Protein AF-A0AB40DCB4-F1 (afdb_monomer)

Secondary structure (DSSP, 8-state):
-HHHHHHHHHHHHHHHHHHHHHHHHHHHHHHTHHHHHHHHHHHHHHHHHHHHHHHSSPPPPP-GGG-TTHHHHTT-SPPHHHHHHHHT-----HHHHHHHHHHHHHHHHHHHHHHHHHHHHHHHHHHHHHHTT----S------HHHHHHHHHHHHHHHHHTT--GGG-TT----HHHHHHHHHHHHHHHHHHHHHHHT--

Solvent-accessible surface area (backbone atoms only — not comparable to full-atom values): 11756 Å² total; per-residue (Å²): 114,68,68,59,52,52,53,53,49,49,53,48,52,55,50,54,47,53,50,51,49,53,52,47,43,53,52,42,55,70,69,45,42,64,57,52,46,50,55,54,49,49,55,52,51,52,49,52,50,56,37,29,75,74,58,77,46,78,80,81,82,51,59,78,94,68,48,39,68,49,31,61,77,68,69,69,50,77,50,61,69,56,47,52,56,54,75,70,48,67,81,70,50,76,67,56,55,49,53,53,54,52,50,50,53,52,50,54,50,52,52,52,54,52,52,51,51,51,53,50,52,50,51,52,49,54,48,54,38,44,77,70,68,48,84,66,95,66,75,84,78,70,88,42,73,65,56,55,51,49,54,52,50,51,56,46,49,54,59,61,52,72,75,56,60,68,86,73,43,90,78,68,66,77,63,61,67,60,52,48,53,53,44,49,54,51,49,52,57,51,47,57,60,46,62,55,58,70,78,74,115

Sequence (201 aa):
MEMYKNEMLKRKLDEDFINLINDERTRLLQVRSPWMMEDISDHIRDWFKEFYEKTGNFHPYPDPVKKGTVLVVIDETMTPMEFQQSLGKKPLTKAEKKKIRDKEKKDKRRKREKEKLIKMKEAKRRKKLRDAGIIDVGYELTASKAIENIEETMKKYAKDWRNVDEYLNKNHDPIKDWVTEEELAKIHQEVRGLVIFQKLL

pLDDT: mean 73.74, std 13.67, range [33.88, 93.94]

Structure (mmCIF, N/CA/C/O backbone):
data_AF-A0AB40DCB4-F1
#
_entry.id   AF-A0AB40DCB4-F1
#
loop_
_atom_site.group_PDB
_atom_site.id
_atom_site.type_symbol
_atom_site.label_atom_id
_atom_site.label_alt_id
_atom_site.label_comp_id
_atom_site.label_asym_id
_atom_site.label_entity_id
_atom_site.label_seq_id
_atom_site.pdbx_PDB_ins_code
_atom_site.Cartn_x
_atom_site.Cartn_y
_atom_site.Cartn_z
_atom_site.occupancy
_atom_site.B_iso_or_equiv
_atom_site.auth_seq_id
_atom_site.auth_comp_id
_atom_site.auth_asym_id
_atom_site.auth_atom_id
_atom_site.pdbx_PDB_model_num
ATOM 1 N N . MET A 1 1 ? 31.924 7.304 -26.614 1.00 61.53 1 MET A N 1
ATOM 2 C CA . MET A 1 1 ? 30.788 7.345 -27.565 1.00 61.53 1 MET A CA 1
ATOM 3 C C . MET A 1 1 ? 29.642 6.454 -27.100 1.00 61.53 1 MET A C 1
ATOM 5 O O . MET A 1 1 ? 28.541 6.960 -26.964 1.00 61.53 1 MET A O 1
ATOM 9 N N . GLU A 1 2 ? 29.879 5.175 -26.802 1.00 73.31 2 GLU A N 1
ATOM 10 C CA . GLU A 1 2 ? 28.825 4.227 -26.389 1.00 73.31 2 GLU A CA 1
ATOM 11 C C . GLU A 1 2 ? 28.274 4.490 -24.978 1.00 73.31 2 GLU A C 1
ATOM 13 O O . GLU A 1 2 ? 27.066 4.591 -24.807 1.00 73.31 2 GLU A O 1
ATOM 18 N N .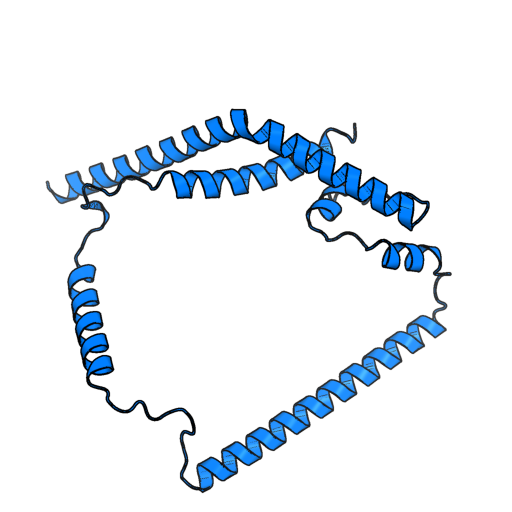 MET A 1 3 ? 29.143 4.784 -24.002 1.00 73.44 3 MET A N 1
ATOM 19 C CA . MET A 1 3 ? 28.714 5.187 -22.650 1.00 73.44 3 MET A CA 1
ATOM 20 C C . MET A 1 3 ? 27.781 6.408 -22.644 1.00 73.44 3 MET A C 1
ATOM 22 O O . MET A 1 3 ? 26.795 6.428 -21.919 1.00 73.44 3 MET A O 1
ATOM 26 N N . TYR A 1 4 ? 28.060 7.405 -23.488 1.00 77.94 4 TYR A N 1
ATOM 27 C CA . TYR A 1 4 ? 27.228 8.607 -23.607 1.00 77.94 4 TYR A CA 1
ATOM 28 C C . TYR A 1 4 ? 25.846 8.294 -24.201 1.00 77.94 4 TYR A C 1
ATOM 30 O O . TYR A 1 4 ? 24.841 8.834 -23.753 1.00 77.94 4 TYR A O 1
ATOM 38 N N . LYS A 1 5 ? 25.775 7.378 -25.178 1.00 77.88 5 LYS A N 1
ATOM 39 C CA . LYS A 1 5 ? 24.497 6.907 -25.731 1.00 77.88 5 LYS A CA 1
ATOM 40 C C . LYS A 1 5 ? 23.667 6.175 -24.675 1.00 77.88 5 LYS A C 1
ATOM 42 O O . LYS A 1 5 ? 22.468 6.414 -24.602 1.00 77.88 5 LYS A O 1
ATOM 47 N N . ASN A 1 6 ? 24.304 5.347 -23.846 1.00 79.94 6 ASN A N 1
ATOM 48 C CA . ASN A 1 6 ? 23.627 4.627 -22.765 1.00 79.94 6 ASN A CA 1
ATOM 49 C C . ASN A 1 6 ? 23.112 5.588 -21.686 1.00 79.94 6 ASN A C 1
ATOM 51 O O . ASN A 1 6 ? 21.988 5.438 -21.220 1.00 79.94 6 ASN A O 1
ATOM 55 N N . GLU A 1 7 ? 23.889 6.615 -21.331 1.00 81.00 7 GLU A N 1
ATOM 56 C CA . GLU A 1 7 ? 23.450 7.638 -20.376 1.00 81.00 7 GLU A CA 1
ATOM 57 C C . GLU A 1 7 ? 22.251 8.440 -20.908 1.00 81.00 7 GLU A C 1
ATOM 59 O O . GLU A 1 7 ? 21.286 8.669 -20.182 1.00 81.00 7 GLU A O 1
ATOM 64 N N . MET A 1 8 ? 22.273 8.822 -22.188 1.00 82.75 8 MET A N 1
ATOM 65 C CA . MET A 1 8 ? 21.148 9.508 -22.832 1.00 82.75 8 MET A CA 1
ATOM 66 C C . MET A 1 8 ? 19.902 8.618 -22.927 1.00 82.75 8 MET A C 1
ATOM 68 O O . MET A 1 8 ? 18.795 9.100 -22.703 1.00 82.75 8 MET A O 1
ATOM 72 N N . LEU A 1 9 ? 20.073 7.326 -23.225 1.00 81.19 9 LEU A N 1
ATOM 73 C CA . LEU A 1 9 ? 18.975 6.358 -23.244 1.00 81.19 9 LEU A CA 1
ATOM 74 C C . LEU A 1 9 ? 18.348 6.208 -21.857 1.00 81.19 9 LEU A C 1
ATOM 76 O O . LEU A 1 9 ? 17.129 6.249 -21.738 1.00 81.19 9 LEU A O 1
ATOM 80 N N . LYS A 1 10 ? 19.178 6.102 -20.815 1.00 80.19 10 LYS A N 1
ATOM 81 C CA . LYS A 1 10 ? 18.714 6.037 -19.430 1.00 80.19 10 LYS A CA 1
ATOM 82 C C . LYS A 1 10 ? 17.881 7.261 -19.054 1.00 80.19 10 LYS A C 1
ATOM 84 O O . LYS A 1 10 ? 16.771 7.104 -18.568 1.00 80.19 10 LYS A O 1
ATOM 89 N N . ARG A 1 11 ? 18.383 8.467 -19.338 1.00 84.31 11 ARG A N 1
ATOM 90 C CA . ARG A 1 11 ? 17.643 9.712 -19.070 1.00 84.31 11 ARG A CA 1
ATOM 91 C C . ARG A 1 11 ? 16.295 9.736 -19.779 1.00 84.31 11 ARG A C 1
ATOM 93 O O . ARG A 1 11 ? 15.303 10.109 -19.172 1.00 84.31 11 ARG A O 1
ATOM 100 N N . LYS A 1 12 ? 16.260 9.299 -21.039 1.00 84.75 12 LYS A N 1
ATOM 101 C CA . LYS A 1 12 ? 15.016 9.225 -21.802 1.00 84.75 12 LYS A CA 1
ATOM 102 C C . LYS A 1 12 ? 14.023 8.232 -21.186 1.00 84.75 12 LYS A C 1
ATOM 104 O O . LYS A 1 12 ? 12.854 8.561 -21.066 1.00 84.75 12 LYS A O 1
ATOM 109 N N . LEU A 1 13 ? 14.482 7.051 -20.768 1.00 84.00 13 LEU A N 1
ATOM 110 C CA . LEU A 1 13 ? 13.631 6.061 -20.096 1.00 84.00 13 LEU A CA 1
ATOM 111 C C . LEU A 1 13 ? 13.077 6.599 -18.769 1.00 84.00 13 LEU A C 1
ATOM 113 O O . LEU A 1 13 ? 11.897 6.409 -18.484 1.00 84.00 13 LEU A O 1
ATOM 117 N N . ASP A 1 14 ? 13.902 7.302 -17.990 1.00 83.38 14 ASP A N 1
ATOM 118 C CA . ASP A 1 14 ? 13.475 7.945 -16.743 1.00 83.38 14 ASP A CA 1
ATOM 119 C C . ASP A 1 14 ? 12.416 9.037 -17.014 1.00 83.38 14 ASP A C 1
ATOM 121 O O . ASP A 1 14 ? 11.403 9.110 -16.318 1.00 83.38 14 ASP A O 1
ATOM 125 N N . GLU A 1 15 ? 12.610 9.860 -18.051 1.00 87.81 15 GLU A N 1
ATOM 126 C CA . GLU A 1 15 ? 11.641 10.877 -18.490 1.00 87.81 15 GLU A CA 1
ATOM 127 C C . GLU A 1 15 ? 10.320 10.248 -18.962 1.00 87.81 15 GLU A C 1
ATOM 129 O O . GLU A 1 15 ? 9.247 10.666 -18.522 1.00 87.81 15 GLU A O 1
ATOM 134 N N . ASP A 1 16 ? 10.385 9.218 -19.808 1.00 87.06 16 ASP A N 1
ATOM 135 C CA . ASP A 1 16 ? 9.217 8.489 -20.313 1.00 87.06 16 ASP A CA 1
ATOM 136 C C . ASP A 1 16 ? 8.436 7.830 -19.158 1.00 87.06 16 ASP A C 1
ATOM 138 O O . ASP A 1 16 ? 7.203 7.855 -19.141 1.00 87.06 16 ASP A O 1
ATOM 142 N N . PHE A 1 17 ? 9.136 7.313 -18.142 1.00 86.31 17 PHE A N 1
ATOM 143 C CA . PHE A 1 17 ? 8.515 6.749 -16.943 1.00 86.31 17 PHE A CA 1
ATOM 144 C C . PHE A 1 17 ? 7.797 7.803 -16.091 1.00 86.31 17 PHE A C 1
ATOM 146 O O . PHE A 1 17 ? 6.662 7.583 -15.664 1.00 86.31 17 PHE A O 1
ATOM 153 N N . ILE A 1 18 ? 8.415 8.968 -15.874 1.00 89.00 18 ILE A N 1
ATOM 154 C CA . ILE A 1 18 ? 7.787 10.084 -15.148 1.00 89.00 18 ILE A CA 1
ATOM 155 C C . ILE A 1 18 ? 6.535 10.571 -15.886 1.00 89.00 18 ILE A C 1
ATOM 157 O O . ILE A 1 18 ? 5.502 10.818 -15.258 1.00 89.00 18 ILE A O 1
ATOM 161 N N . ASN A 1 19 ? 6.603 10.681 -17.213 1.00 91.19 19 ASN A N 1
ATOM 162 C CA . ASN A 1 19 ? 5.458 11.071 -18.032 1.00 91.19 19 ASN A CA 1
ATOM 163 C C . ASN A 1 19 ? 4.318 10.054 -17.916 1.00 91.19 19 ASN A C 1
ATOM 165 O O . ASN A 1 19 ? 3.183 10.450 -17.662 1.00 91.19 19 ASN A O 1
ATOM 169 N N . LEU A 1 20 ? 4.623 8.753 -17.980 1.00 90.94 20 LEU A N 1
ATOM 170 C CA . LEU A 1 20 ? 3.627 7.698 -17.785 1.00 90.94 20 LEU A CA 1
ATOM 171 C C . LEU A 1 20 ? 2.927 7.800 -16.422 1.00 90.94 20 LEU A C 1
ATOM 173 O O . LEU A 1 20 ? 1.705 7.663 -16.359 1.00 90.94 20 LEU A O 1
ATOM 177 N N . ILE A 1 21 ? 3.677 8.048 -15.342 1.00 91.00 21 ILE A N 1
ATOM 178 C CA . ILE A 1 21 ? 3.109 8.239 -13.998 1.00 91.00 21 ILE A CA 1
ATOM 179 C C . ILE A 1 21 ? 2.147 9.430 -13.990 1.00 91.00 21 ILE A C 1
ATOM 181 O O . ILE A 1 21 ? 1.027 9.315 -13.491 1.00 91.00 21 ILE A O 1
ATOM 185 N N . ASN A 1 22 ? 2.556 10.567 -14.555 1.00 92.19 22 ASN A N 1
ATOM 186 C CA . ASN A 1 22 ? 1.738 11.779 -14.579 1.00 92.19 22 ASN A CA 1
ATOM 187 C C . ASN A 1 22 ? 0.460 11.602 -15.414 1.00 92.19 22 ASN A C 1
ATOM 189 O O . ASN A 1 22 ? -0.621 12.033 -14.993 1.00 92.19 22 ASN A O 1
ATOM 193 N N . ASP A 1 23 ? 0.569 10.941 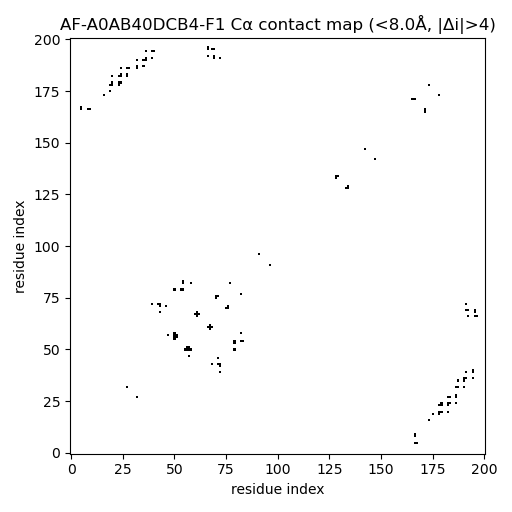-16.565 1.00 92.75 23 ASP A N 1
ATOM 194 C CA . ASP A 1 23 ? -0.555 10.659 -17.457 1.00 92.75 23 ASP A CA 1
ATOM 195 C C . ASP A 1 23 ? -1.559 9.711 -16.793 1.00 92.75 23 ASP A C 1
ATOM 197 O O . ASP A 1 23 ? -2.762 9.996 -16.757 1.00 92.75 23 ASP A O 1
ATOM 201 N N . GLU A 1 24 ? -1.081 8.611 -16.200 1.00 92.69 24 GLU A N 1
ATOM 202 C CA . GLU A 1 24 ? -1.944 7.673 -15.479 1.00 92.69 24 GLU A CA 1
ATOM 203 C C . GLU A 1 24 ? -2.578 8.308 -14.246 1.00 92.69 24 GLU A C 1
ATOM 205 O O . GLU A 1 24 ? -3.785 8.170 -14.042 1.00 92.69 24 GLU A O 1
ATOM 210 N N . ARG A 1 25 ? -1.821 9.081 -13.465 1.00 92.69 25 ARG A N 1
ATOM 211 C CA . ARG A 1 25 ? -2.364 9.810 -12.317 1.00 92.69 25 ARG A CA 1
ATOM 212 C C . ARG A 1 25 ? -3.483 10.762 -12.740 1.00 92.69 25 ARG A C 1
ATOM 214 O O . ARG A 1 25 ? -4.547 10.770 -12.120 1.00 92.69 25 ARG A O 1
ATOM 221 N N . THR A 1 26 ? -3.281 11.527 -13.812 1.00 93.31 26 THR A N 1
ATOM 222 C CA . THR A 1 26 ? -4.290 12.457 -14.350 1.00 93.31 26 THR A CA 1
ATOM 223 C C . THR A 1 26 ? -5.545 11.710 -14.791 1.00 93.31 26 THR A C 1
ATOM 225 O O . THR A 1 26 ? -6.662 12.085 -14.422 1.00 93.31 26 THR A O 1
ATOM 228 N N . ARG A 1 27 ? -5.371 10.604 -15.521 1.00 93.94 27 ARG A N 1
ATOM 229 C CA . ARG A 1 27 ? -6.469 9.745 -15.974 1.00 93.94 27 ARG A CA 1
ATOM 230 C C . ARG A 1 27 ? -7.255 9.155 -14.801 1.00 93.94 27 ARG A C 1
ATOM 232 O O . ARG A 1 27 ? -8.486 9.180 -14.808 1.00 93.94 27 ARG A O 1
ATOM 239 N N . LEU A 1 28 ? -6.567 8.631 -13.787 1.00 92.19 28 LEU A N 1
ATOM 240 C CA . LEU A 1 28 ? -7.184 8.037 -12.600 1.00 92.19 28 LEU A CA 1
ATOM 241 C C . LEU A 1 28 ? -7.931 9.078 -11.760 1.00 92.19 28 LEU A C 1
ATOM 243 O O . LEU A 1 28 ? -9.048 8.806 -11.316 1.00 92.19 28 LEU A O 1
ATOM 247 N N . LEU A 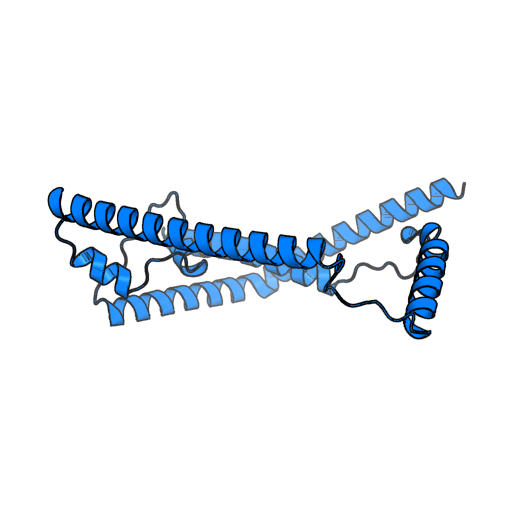1 29 ? -7.380 10.283 -11.597 1.00 89.94 29 LEU A N 1
ATOM 248 C CA . LEU A 1 29 ? -8.060 11.376 -10.897 1.00 89.94 29 LEU A CA 1
ATOM 249 C C . LEU A 1 29 ? -9.370 11.782 -11.583 1.00 89.94 29 LEU A C 1
ATOM 251 O O . LEU A 1 29 ? -10.343 12.079 -10.897 1.00 89.94 29 LEU A O 1
ATOM 255 N N . GLN A 1 30 ? -9.429 11.760 -12.915 1.00 88.81 30 GLN A N 1
ATOM 256 C CA . GLN A 1 30 ? -10.647 12.107 -13.654 1.00 88.81 30 GLN A CA 1
ATOM 257 C C . GLN A 1 30 ? -11.685 10.980 -13.648 1.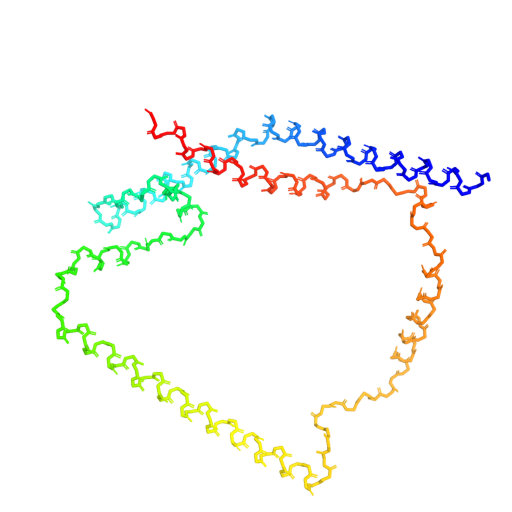00 88.81 30 GLN A C 1
ATOM 259 O O . GLN A 1 30 ? -12.873 11.234 -13.467 1.00 88.81 30 GLN A O 1
ATOM 264 N N . VAL A 1 31 ? -11.250 9.733 -13.854 1.00 90.00 31 VAL A N 1
ATOM 265 C CA . VAL A 1 31 ? -12.167 8.605 -14.083 1.00 90.00 31 VAL A CA 1
ATOM 266 C C . VAL A 1 31 ? -12.534 7.875 -12.794 1.00 90.00 31 VAL A C 1
ATOM 268 O O . VAL A 1 31 ? -13.677 7.459 -12.639 1.00 90.00 31 VAL A O 1
ATOM 271 N N . ARG A 1 32 ? -11.578 7.666 -11.880 1.00 87.50 32 ARG A N 1
ATOM 272 C CA . ARG A 1 32 ? -11.764 6.821 -10.687 1.00 87.50 32 ARG A CA 1
ATOM 273 C C . ARG A 1 32 ? -12.098 7.615 -9.432 1.00 87.50 32 ARG A C 1
ATOM 275 O O . ARG A 1 32 ? -12.904 7.137 -8.643 1.00 87.50 32 ARG A O 1
ATOM 282 N N . SER A 1 33 ? -11.539 8.814 -9.269 1.00 84.75 33 SER A N 1
ATOM 283 C CA . SER A 1 33 ? -11.755 9.632 -8.065 1.00 84.75 33 SER A CA 1
ATOM 284 C C . SER A 1 33 ? -13.237 9.839 -7.702 1.00 84.75 33 SER A C 1
ATOM 286 O O . SER A 1 33 ? -13.566 9.630 -6.536 1.00 84.75 33 SER A O 1
ATOM 288 N N . PRO A 1 34 ? -14.161 10.148 -8.644 1.00 87.38 34 PRO A N 1
ATOM 289 C CA . PRO A 1 34 ? -15.578 10.332 -8.305 1.00 87.38 34 PRO A CA 1
ATOM 290 C C . PRO A 1 34 ? -16.216 9.082 -7.684 1.00 87.38 34 PRO A C 1
ATOM 292 O O . PRO A 1 34 ? -16.826 9.167 -6.623 1.00 87.38 34 PRO A O 1
ATOM 295 N N . TRP A 1 35 ? -15.988 7.914 -8.288 1.00 86.94 35 TRP A N 1
ATOM 296 C CA . TRP A 1 35 ? -16.480 6.632 -7.775 1.00 86.94 35 TRP A CA 1
ATOM 297 C C . TRP A 1 35 ? -15.885 6.305 -6.407 1.00 86.94 35 TRP A C 1
ATOM 299 O O . TRP A 1 35 ? -16.594 5.902 -5.496 1.00 86.94 35 TRP A O 1
ATOM 309 N N . MET A 1 36 ? -14.587 6.559 -6.226 1.00 86.25 36 MET A N 1
ATOM 310 C CA . MET A 1 36 ? -13.924 6.348 -4.938 1.00 86.25 36 MET A CA 1
ATOM 311 C C . MET A 1 36 ? -14.515 7.252 -3.849 1.00 86.25 36 MET A C 1
ATOM 313 O O . MET A 1 36 ? -14.667 6.819 -2.710 1.00 86.25 36 MET A O 1
ATOM 317 N N . MET A 1 37 ? -14.873 8.499 -4.178 1.00 84.81 37 MET A N 1
ATOM 318 C CA . MET A 1 37 ? -15.542 9.404 -3.239 1.00 84.81 37 MET A CA 1
ATOM 319 C C . MET A 1 37 ? -16.931 8.910 -2.827 1.00 84.81 37 MET A C 1
ATOM 321 O O . MET A 1 37 ? -17.313 9.070 -1.661 1.00 84.81 37 MET A O 1
ATOM 325 N N . GLU A 1 38 ? -17.681 8.339 -3.770 1.00 85.88 38 GLU A N 1
ATOM 326 C CA . GLU A 1 38 ? -18.994 7.740 -3.526 1.00 85.88 38 GLU A CA 1
ATOM 327 C C . GLU A 1 38 ? -18.874 6.491 -2.653 1.00 85.88 38 GLU A C 1
ATOM 329 O O . GLU A 1 38 ? -19.470 6.472 -1.579 1.00 85.88 38 GLU A O 1
ATOM 334 N N . ASP A 1 39 ? -18.003 5.543 -3.011 1.00 86.69 39 ASP A N 1
ATOM 335 C CA . ASP A 1 39 ? -17.750 4.318 -2.240 1.00 86.69 39 ASP A CA 1
ATOM 336 C C . ASP A 1 39 ? -17.332 4.631 -0.793 1.00 86.69 39 ASP A C 1
ATOM 338 O O . ASP A 1 39 ? -17.845 4.053 0.167 1.00 86.69 39 ASP A O 1
ATOM 342 N N . ILE A 1 40 ? -16.419 5.594 -0.609 1.00 81.19 40 ILE A N 1
ATOM 343 C CA . ILE A 1 40 ? -15.991 6.040 0.725 1.00 81.19 40 ILE A CA 1
ATOM 344 C C . ILE A 1 40 ? -17.158 6.690 1.476 1.00 81.19 40 ILE A C 1
ATOM 346 O O . ILE A 1 40 ? -17.323 6.467 2.676 1.00 81.19 40 ILE A O 1
ATOM 350 N N . SER A 1 41 ? -17.972 7.499 0.795 1.00 80.75 41 SER A N 1
ATOM 351 C CA . SER A 1 41 ? -19.146 8.125 1.406 1.00 80.75 41 SER A CA 1
ATOM 352 C C . SER A 1 41 ? -20.186 7.094 1.839 1.00 80.75 41 SER A C 1
ATOM 354 O O . SER A 1 41 ? -20.757 7.247 2.918 1.00 80.75 41 SER A O 1
ATOM 356 N N . ASP A 1 42 ? -20.439 6.074 1.022 1.00 84.81 42 ASP A N 1
ATOM 357 C CA . ASP A 1 42 ? -21.398 5.009 1.309 1.00 84.81 42 ASP A CA 1
ATOM 358 C C . ASP A 1 42 ? -20.926 4.144 2.466 1.00 84.81 42 ASP A C 1
ATOM 360 O O . ASP A 1 42 ? -21.673 3.953 3.423 1.00 84.81 42 ASP A O 1
ATOM 364 N N . HIS A 1 43 ? -19.647 3.770 2.478 1.00 81.81 43 HIS A N 1
ATOM 365 C CA . HIS A 1 43 ? -19.054 3.062 3.605 1.00 81.81 43 HIS A CA 1
ATOM 366 C C . HIS A 1 43 ? -19.209 3.831 4.930 1.00 81.81 43 HIS A C 1
ATOM 368 O O . HIS A 1 43 ? -19.598 3.259 5.949 1.00 81.81 43 HIS A O 1
ATOM 374 N N . ILE A 1 44 ? -18.971 5.149 4.923 1.00 77.06 44 ILE A N 1
ATOM 375 C CA . ILE A 1 44 ? -19.170 5.995 6.109 1.00 77.06 44 ILE A CA 1
ATOM 376 C C . ILE A 1 44 ? -20.652 6.025 6.525 1.00 77.06 44 ILE A C 1
ATOM 378 O O . ILE A 1 44 ? -20.953 5.936 7.717 1.00 77.06 44 ILE A O 1
ATOM 382 N N . ARG A 1 45 ? -21.588 6.154 5.573 1.00 79.88 45 ARG A N 1
ATOM 383 C CA . ARG A 1 45 ? -23.038 6.165 5.853 1.00 79.88 45 ARG A CA 1
ATOM 384 C C . ARG A 1 45 ? -23.500 4.849 6.470 1.00 79.88 45 ARG A C 1
ATOM 386 O O . ARG A 1 45 ? -24.213 4.880 7.474 1.00 79.88 45 ARG A O 1
ATOM 393 N N . ASP A 1 46 ? -23.074 3.728 5.902 1.00 82.50 46 ASP A N 1
ATOM 394 C CA . ASP A 1 46 ? -23.416 2.392 6.385 1.00 82.50 46 ASP A CA 1
ATOM 395 C C . ASP A 1 46 ? -22.874 2.162 7.791 1.00 82.50 46 ASP A C 1
ATOM 397 O O . ASP A 1 46 ? -23.610 1.712 8.672 1.00 82.50 46 ASP A O 1
ATOM 401 N N . TRP A 1 47 ? -21.631 2.580 8.045 1.00 79.69 47 TRP A N 1
ATOM 402 C CA . TRP A 1 47 ? -21.053 2.530 9.382 1.00 79.69 47 TRP A CA 1
ATOM 403 C C . TRP A 1 47 ? -21.869 3.349 10.392 1.00 79.69 47 TRP A C 1
ATOM 405 O O . TRP A 1 47 ? -22.194 2.854 11.472 1.00 79.69 47 TRP A O 1
ATOM 415 N N . PHE A 1 48 ? -22.260 4.584 10.048 1.00 74.81 48 PHE A N 1
ATOM 416 C CA . PHE A 1 48 ? -23.092 5.413 10.930 1.00 74.81 48 PHE A CA 1
ATOM 417 C C . PHE A 1 48 ? -24.456 4.779 11.203 1.00 74.81 48 PHE A C 1
ATOM 419 O O . PHE A 1 48 ? -24.938 4.835 12.337 1.00 74.81 48 PHE A O 1
ATOM 426 N N . LYS A 1 49 ? -25.074 4.173 10.185 1.00 80.56 49 LYS A N 1
ATOM 427 C CA . LYS A 1 49 ? -26.355 3.478 10.315 1.00 80.56 49 LYS A CA 1
ATOM 428 C C . LYS A 1 49 ? -26.237 2.287 11.262 1.00 80.56 49 LYS A C 1
ATOM 430 O O . LYS A 1 49 ? -26.995 2.207 12.224 1.00 80.56 49 LYS A O 1
ATOM 435 N N . GLU A 1 50 ? -25.254 1.417 11.046 1.00 80.81 50 GLU A N 1
ATOM 436 C CA . GLU A 1 50 ? -25.002 0.256 11.903 1.00 80.81 50 GLU A CA 1
ATOM 437 C C . GLU A 1 50 ? -24.695 0.679 13.347 1.00 80.81 50 GLU A C 1
ATOM 439 O O . GLU A 1 50 ? -25.193 0.089 14.312 1.00 80.81 50 GLU A O 1
ATOM 444 N N . PHE A 1 51 ? -23.897 1.735 13.510 1.00 74.88 51 PHE A N 1
ATOM 445 C CA . PHE A 1 51 ? -23.564 2.280 14.818 1.00 74.88 51 PHE A CA 1
ATOM 446 C C . PHE A 1 51 ? -24.807 2.799 15.548 1.00 74.88 51 PHE A C 1
ATOM 448 O O . PHE A 1 51 ? -25.001 2.499 16.732 1.00 74.88 51 PHE A O 1
ATOM 455 N N . TYR A 1 52 ? -25.666 3.546 14.853 1.00 75.75 52 TYR A N 1
ATOM 456 C CA . TYR A 1 52 ? -26.901 4.081 15.416 1.00 75.75 52 TYR A CA 1
ATOM 457 C C . TYR A 1 52 ? -27.897 2.969 15.764 1.00 75.75 52 TYR A C 1
ATOM 459 O O . TYR A 1 52 ? -28.422 2.958 16.874 1.00 75.75 52 TYR A O 1
ATOM 467 N N . GLU A 1 53 ? -28.105 1.993 14.876 1.00 80.06 53 GLU A N 1
ATOM 468 C CA . GLU A 1 53 ? -28.986 0.843 15.126 1.00 80.06 53 GLU A CA 1
ATOM 469 C C . GLU A 1 53 ? -28.561 0.055 16.373 1.00 80.06 53 GLU A C 1
ATOM 471 O O . GLU A 1 53 ? -29.403 -0.373 17.163 1.00 80.06 53 GLU A O 1
ATOM 476 N N . LYS A 1 54 ? -27.250 -0.108 16.591 1.00 77.75 54 LYS A N 1
ATOM 477 C CA . LYS A 1 54 ? -26.721 -0.871 17.731 1.00 77.75 54 LYS A CA 1
ATOM 478 C C . LYS A 1 54 ? -26.686 -0.086 19.035 1.00 77.75 54 LYS A C 1
ATOM 480 O O . LYS A 1 54 ? -26.877 -0.673 20.099 1.00 77.75 54 LYS A O 1
ATOM 485 N N . THR A 1 55 ? -26.380 1.209 18.990 1.00 70.62 55 THR A N 1
ATOM 486 C CA . THR A 1 55 ? -26.106 2.004 20.200 1.00 70.62 55 THR A CA 1
ATOM 487 C C . THR A 1 55 ? -27.229 2.973 20.567 1.00 70.62 55 THR A C 1
ATOM 489 O O . THR A 1 55 ? -27.254 3.452 21.701 1.00 70.62 55 THR A O 1
ATOM 492 N N . GLY A 1 56 ? -28.154 3.252 19.641 1.00 70.44 56 GLY A N 1
ATOM 493 C CA . GLY A 1 56 ? -29.208 4.260 19.783 1.00 70.44 56 GLY A CA 1
ATOM 494 C C . GLY A 1 56 ? -28.678 5.690 19.915 1.00 70.44 56 GLY A C 1
ATOM 495 O O . GLY A 1 56 ? -29.423 6.586 20.306 1.00 70.44 56 GLY A O 1
ATOM 496 N N . ASN A 1 57 ? -27.386 5.907 19.658 1.00 63.53 57 ASN A N 1
ATOM 497 C CA . ASN A 1 57 ? -26.709 7.178 19.859 1.00 63.53 57 ASN A CA 1
ATOM 498 C C . ASN A 1 57 ? -25.656 7.387 18.764 1.00 63.53 57 ASN A C 1
ATOM 500 O O . ASN A 1 57 ? -25.186 6.435 18.145 1.00 63.53 57 ASN A O 1
ATOM 504 N N . PHE A 1 58 ? -25.269 8.633 18.514 1.00 63.81 58 PHE A N 1
ATOM 505 C CA . PHE A 1 58 ? -24.193 8.920 17.568 1.00 63.81 58 PHE A CA 1
ATOM 506 C C . PHE A 1 58 ? -22.836 8.838 18.272 1.00 63.81 58 PHE A C 1
ATOM 508 O O . PHE A 1 58 ? -22.699 9.245 19.429 1.00 63.81 58 PHE A O 1
ATOM 515 N N . HIS A 1 59 ? -21.821 8.312 17.580 1.00 60.88 59 HIS A N 1
ATOM 516 C CA . HIS A 1 59 ? -20.452 8.356 18.088 1.00 60.88 59 HIS A CA 1
ATOM 517 C C . HIS A 1 59 ? -20.040 9.833 18.251 1.00 60.88 59 HIS A C 1
ATOM 519 O O . HIS A 1 59 ? -20.265 10.621 17.328 1.00 60.88 59 HIS A O 1
ATOM 525 N N . PRO A 1 60 ? -19.439 10.248 19.385 1.00 61.75 60 PRO A N 1
ATOM 526 C CA . PRO A 1 60 ? -18.954 11.608 19.562 1.00 61.75 60 PRO A CA 1
ATOM 527 C C . PRO A 1 60 ? -17.920 11.914 18.482 1.00 61.75 60 PRO A C 1
ATOM 529 O O . PRO A 1 60 ? -16.999 11.128 18.247 1.00 61.75 60 PRO A O 1
ATOM 532 N N . TYR A 1 61 ? -18.109 13.044 17.807 1.00 51.81 61 TYR A N 1
ATOM 533 C CA . TYR A 1 61 ? -17.261 13.446 16.697 1.00 51.81 61 TYR A CA 1
ATOM 534 C C . TYR A 1 61 ? -15.808 13.603 17.182 1.00 51.81 61 TYR A C 1
ATOM 536 O O . TYR A 1 61 ? -15.581 14.345 18.144 1.00 51.81 61 TYR A O 1
ATOM 544 N N . PRO A 1 62 ? -14.819 12.898 16.600 1.00 52.94 62 PRO A N 1
ATOM 545 C CA . PRO A 1 62 ? -13.436 13.045 17.033 1.00 52.94 62 PRO A CA 1
ATOM 546 C C . PRO A 1 62 ? -12.901 14.439 16.694 1.00 52.94 62 PRO A C 1
ATOM 548 O O . PRO A 1 62 ? -13.321 15.057 15.718 1.00 52.94 62 PRO A O 1
ATOM 551 N N . ASP A 1 63 ? -11.947 14.907 17.499 1.00 49.69 63 ASP A N 1
ATOM 552 C CA . ASP A 1 63 ? -11.295 16.216 17.378 1.00 49.69 63 ASP A CA 1
ATOM 553 C C . ASP A 1 63 ? -10.911 16.549 15.912 1.00 49.69 63 ASP A C 1
ATOM 555 O O . ASP A 1 63 ? -10.291 15.703 15.250 1.00 49.69 63 ASP A O 1
ATOM 559 N N . PRO A 1 64 ? -11.246 17.749 15.389 1.00 51.97 64 PRO A N 1
ATOM 560 C CA . PRO A 1 64 ? -10.926 18.167 14.020 1.00 51.97 64 PRO A CA 1
ATOM 561 C C . PRO A 1 64 ? -9.441 18.024 13.650 1.00 51.97 64 PRO A C 1
ATOM 563 O O . PRO A 1 64 ? -9.127 17.784 12.484 1.00 51.97 64 PRO A O 1
ATOM 566 N N . VAL A 1 65 ? -8.523 18.069 14.624 1.00 50.97 65 VAL A N 1
ATOM 567 C CA . VAL A 1 65 ? -7.079 17.862 14.393 1.00 50.97 65 VAL A CA 1
ATOM 568 C C . VAL A 1 65 ? -6.755 16.425 13.949 1.00 50.97 65 VAL A C 1
ATOM 570 O O . VAL A 1 65 ? -5.755 16.192 13.272 1.00 50.97 65 VAL A O 1
ATOM 573 N N . LYS A 1 66 ? -7.607 15.446 14.280 1.00 52.19 66 LYS A N 1
ATOM 574 C CA . LYS A 1 66 ? -7.405 14.020 13.970 1.00 52.19 66 LYS A CA 1
ATOM 575 C C . LYS A 1 66 ? -8.224 13.502 12.786 1.00 52.19 66 LYS A C 1
ATOM 577 O O . LYS A 1 66 ? -8.270 12.292 12.596 1.00 52.19 66 LYS A O 1
ATOM 582 N N . LYS A 1 67 ? -8.840 14.383 11.982 1.00 53.41 67 LYS A N 1
ATOM 583 C CA . LYS A 1 67 ? -9.663 14.006 10.814 1.00 53.41 67 LYS A CA 1
ATOM 584 C C . LYS A 1 67 ? -10.683 12.906 11.171 1.00 53.41 67 LYS A C 1
ATOM 586 O O . LYS A 1 67 ? -10.598 11.800 10.668 1.00 53.41 67 LYS A O 1
ATOM 591 N N . GLY A 1 68 ? -11.616 13.171 12.084 1.00 48.41 68 GLY A N 1
ATOM 592 C CA . GLY A 1 68 ? -12.366 12.135 12.814 1.00 48.41 68 GLY A CA 1
ATOM 593 C C . GLY A 1 68 ? -13.008 10.975 12.029 1.00 48.41 68 GLY A C 1
ATOM 594 O O . GLY A 1 68 ? -12.973 9.845 12.506 1.00 48.41 68 GLY A O 1
ATOM 595 N N . THR A 1 69 ? -13.525 11.183 10.820 1.00 52.19 69 THR A N 1
ATOM 596 C CA . THR A 1 69 ? -14.062 10.101 9.963 1.00 52.19 69 THR A CA 1
ATOM 597 C C . THR A 1 69 ? -12.981 9.223 9.327 1.00 52.19 69 THR A C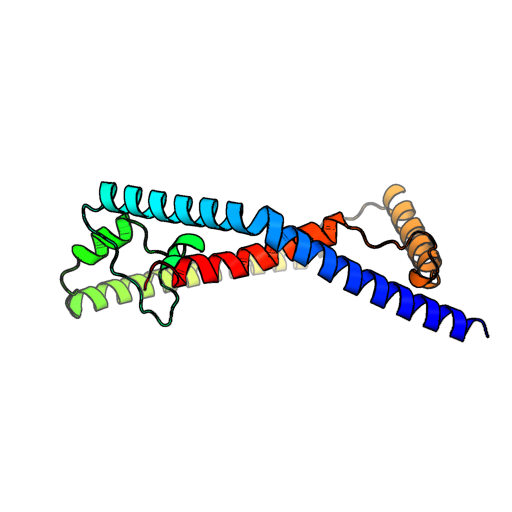 1
ATOM 599 O O . THR A 1 69 ? -13.285 8.149 8.818 1.00 52.19 69 THR A O 1
ATOM 602 N N . VAL A 1 70 ? -11.707 9.620 9.394 1.00 53.31 70 VAL A N 1
ATOM 603 C CA . VAL A 1 70 ? -10.568 8.820 8.925 1.00 53.31 70 VAL A CA 1
ATOM 604 C C . VAL A 1 70 ? -10.427 7.587 9.810 1.00 53.31 70 VAL A C 1
ATOM 606 O O . VAL A 1 70 ? -10.138 6.516 9.303 1.00 53.31 70 VAL A O 1
ATOM 609 N N . LEU A 1 71 ? -10.734 7.692 11.106 1.00 55.47 71 LEU A N 1
ATOM 610 C CA . LEU A 1 71 ? -10.716 6.546 12.018 1.00 55.47 71 LEU A CA 1
ATOM 611 C C . LEU A 1 71 ? -11.776 5.496 11.657 1.00 55.47 71 LEU A C 1
ATOM 613 O O . LEU A 1 71 ? -11.560 4.319 11.917 1.00 55.47 71 LEU A O 1
ATOM 617 N N . VAL A 1 72 ? -12.913 5.901 11.069 1.00 56.69 72 VAL A N 1
ATOM 618 C CA . VAL A 1 72 ? -13.950 4.962 10.597 1.00 56.69 72 VAL A CA 1
ATOM 619 C C . VAL A 1 72 ? -13.408 4.165 9.417 1.00 56.69 72 VAL A C 1
ATOM 621 O O . VAL A 1 72 ? -13.521 2.951 9.386 1.00 56.69 72 VAL A O 1
ATOM 624 N N . VAL A 1 73 ? -12.744 4.855 8.489 1.00 52.97 73 VAL A N 1
ATOM 625 C CA . VAL A 1 73 ? -12.203 4.270 7.257 1.00 52.97 73 VAL A CA 1
ATOM 626 C C . VAL A 1 73 ? -10.892 3.487 7.487 1.00 52.97 73 VAL A C 1
ATOM 628 O O . VAL A 1 73 ? -10.517 2.672 6.650 1.00 52.97 73 VAL A O 1
ATOM 631 N N . ILE A 1 74 ? -10.181 3.728 8.597 1.00 55.00 74 ILE A N 1
ATOM 632 C CA . ILE A 1 74 ? -8.978 2.978 9.025 1.00 55.00 74 ILE A CA 1
ATOM 633 C C . ILE A 1 74 ? -9.350 1.847 10.018 1.00 55.00 74 ILE A C 1
ATOM 635 O O . ILE A 1 74 ? -8.471 1.156 10.515 1.00 55.00 74 ILE A O 1
ATOM 639 N N . ASP A 1 75 ? -10.636 1.625 10.320 1.00 55.06 75 ASP A N 1
ATOM 640 C CA . ASP A 1 75 ? -11.095 0.668 11.348 1.00 55.06 75 ASP A CA 1
ATOM 641 C C . ASP A 1 75 ? -10.516 0.930 12.762 1.00 55.06 75 ASP A C 1
ATOM 643 O O . ASP A 1 75 ? -10.505 0.058 13.630 1.00 55.06 75 ASP A O 1
ATOM 647 N N . GLU A 1 76 ? -10.057 2.154 13.040 1.00 57.66 76 GLU A N 1
ATOM 648 C CA . GLU A 1 76 ? -9.539 2.579 14.352 1.00 57.66 76 GLU A CA 1
ATOM 649 C C . GLU A 1 76 ? -10.627 3.177 15.262 1.00 57.66 76 GLU A C 1
ATOM 651 O O . GLU A 1 76 ? -10.335 3.698 16.345 1.00 57.66 76 GLU A O 1
ATOM 656 N N . THR A 1 77 ? -11.896 3.131 14.848 1.00 56.72 77 THR A N 1
ATOM 657 C CA . THR A 1 77 ? -13.004 3.548 15.718 1.00 56.72 77 THR A CA 1
ATOM 658 C C . THR A 1 77 ? -13.298 2.524 16.803 1.00 56.72 77 THR A C 1
ATOM 660 O O . THR A 1 77 ? -13.157 1.318 16.620 1.00 56.72 77 THR A O 1
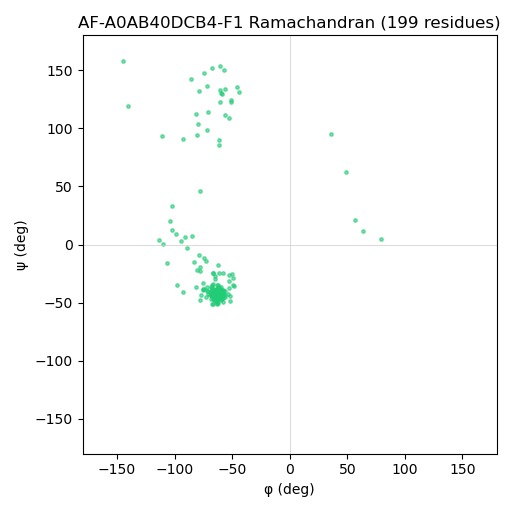ATOM 663 N N . MET A 1 78 ? -13.745 3.020 17.962 1.00 58.16 78 MET A N 1
ATOM 664 C CA . MET A 1 78 ? -14.280 2.151 19.006 1.00 58.16 78 MET A CA 1
ATOM 665 C C . MET A 1 78 ? -15.477 1.386 18.449 1.00 58.16 78 MET A C 1
ATOM 667 O O . MET A 1 78 ? -16.413 1.974 17.903 1.00 58.16 78 MET A O 1
ATOM 671 N N . THR A 1 79 ? -15.471 0.072 18.640 1.00 63.72 79 THR A N 1
ATOM 672 C CA . THR A 1 79 ? -16.597 -0.776 18.245 1.00 63.72 79 THR A CA 1
ATOM 673 C C . THR A 1 79 ? -17.875 -0.354 18.993 1.00 63.72 79 THR A C 1
ATOM 675 O O . THR A 1 79 ? -17.793 0.138 20.126 1.00 63.72 79 THR A O 1
ATOM 678 N N . PRO A 1 80 ? -19.083 -0.588 18.438 1.00 61.97 80 PRO A N 1
ATOM 679 C CA . PRO A 1 80 ? -20.350 -0.266 19.111 1.00 61.97 80 PRO A CA 1
ATOM 680 C C . PRO A 1 80 ? -20.432 -0.793 20.555 1.00 61.97 80 PRO A C 1
ATOM 682 O O . PRO A 1 80 ? -20.956 -0.130 21.453 1.00 61.97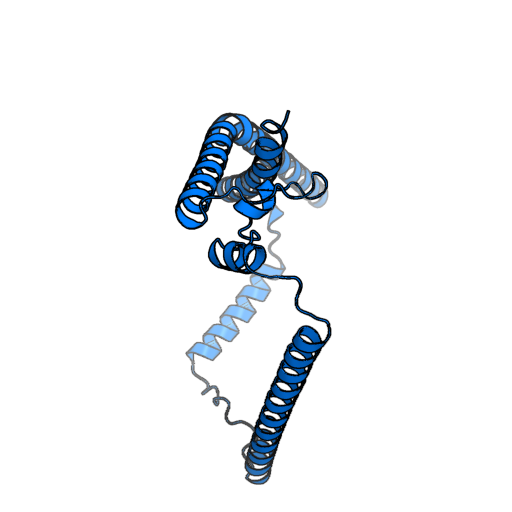 80 PRO A O 1
ATOM 685 N N . MET A 1 81 ? -19.836 -1.963 20.800 1.00 61.38 81 MET A N 1
ATOM 686 C CA . MET A 1 81 ? -19.768 -2.593 22.116 1.00 61.38 81 MET A CA 1
ATOM 687 C C . MET A 1 81 ? -18.827 -1.852 23.082 1.00 61.38 81 MET A C 1
ATOM 689 O O . MET A 1 81 ? -19.154 -1.676 24.256 1.00 61.38 81 MET A O 1
ATOM 693 N N . GLU A 1 82 ? -17.676 -1.371 22.609 1.00 64.69 82 GLU A N 1
ATOM 694 C CA . GLU A 1 82 ? -16.762 -0.535 23.397 1.00 64.69 82 GLU A CA 1
ATOM 695 C C . GLU A 1 82 ? -17.370 0.838 23.705 1.00 64.69 82 GLU A C 1
ATOM 697 O O . GLU A 1 82 ? -17.178 1.364 24.807 1.00 64.69 82 GLU A O 1
ATOM 702 N N . PHE A 1 83 ? -18.149 1.394 22.772 1.00 63.56 83 PHE A N 1
ATOM 703 C CA . PHE A 1 83 ? -18.850 2.658 22.968 1.00 63.56 83 PHE A CA 1
ATOM 704 C C . PHE A 1 83 ? -19.971 2.550 24.008 1.00 63.56 83 PHE A C 1
ATOM 706 O O . PHE A 1 83 ? -20.008 3.350 24.945 1.00 63.56 83 PHE A O 1
ATOM 713 N N . GLN A 1 84 ? -20.820 1.520 23.942 1.00 60.31 84 GLN A N 1
ATOM 714 C CA . GLN A 1 84 ? -21.821 1.250 24.987 1.00 60.31 84 GLN A CA 1
ATOM 715 C C . GLN A 1 84 ? -21.178 1.051 26.366 1.00 60.31 84 GLN A C 1
ATOM 717 O O . GLN A 1 84 ? -21.651 1.591 27.369 1.00 60.31 84 GLN A O 1
ATOM 722 N N . GLN A 1 85 ? -20.044 0.348 26.426 1.00 64.12 85 GLN A N 1
ATOM 723 C CA . GLN A 1 85 ? -19.269 0.224 27.659 1.00 64.12 85 GLN A CA 1
ATOM 724 C C . GLN A 1 85 ? -18.686 1.560 28.136 1.00 64.12 85 GLN A C 1
ATOM 726 O O . GLN A 1 85 ? -18.430 1.705 29.328 1.00 64.12 85 GLN A O 1
ATOM 731 N N . SER A 1 86 ? -18.433 2.524 27.248 1.00 61.28 86 SER A N 1
ATOM 732 C CA . SER A 1 86 ? -17.959 3.866 27.609 1.00 61.28 86 SER A CA 1
ATOM 733 C C . SER A 1 86 ? -19.077 4.740 28.189 1.00 61.28 86 SER A C 1
ATOM 735 O O . SER A 1 86 ? -18.851 5.400 29.202 1.00 61.28 86 SER A O 1
ATOM 737 N N . LEU A 1 87 ? -20.295 4.650 27.639 1.00 56.50 87 LEU A N 1
ATOM 738 C CA . LEU A 1 87 ? -21.485 5.362 28.120 1.00 56.50 87 LEU A CA 1
ATOM 739 C C . LEU A 1 87 ? -21.958 4.844 29.489 1.00 56.50 87 LEU A C 1
ATOM 741 O O . LEU A 1 87 ? -22.375 5.623 30.342 1.00 56.50 87 LEU A O 1
ATOM 745 N N . GLY A 1 88 ? -21.850 3.532 29.728 1.00 51.03 88 GLY A N 1
ATOM 746 C CA . GLY A 1 88 ? -22.207 2.896 31.003 1.00 51.03 88 GLY A CA 1
ATOM 747 C C . GLY A 1 88 ? -21.158 3.037 32.116 1.00 51.03 88 GLY A C 1
ATOM 748 O O . GLY A 1 88 ? -21.422 2.686 33.270 1.00 51.03 88 GLY A O 1
ATOM 749 N N . LYS A 1 89 ? -19.957 3.548 31.815 1.00 48.78 89 LYS A N 1
ATOM 750 C CA . LYS A 1 89 ? -18.915 3.763 32.825 1.00 48.78 89 LYS A CA 1
ATOM 751 C C . LYS A 1 89 ? -19.197 5.060 33.578 1.00 48.78 89 LYS A C 1
ATOM 753 O O . LYS A 1 89 ? -18.685 6.122 33.234 1.00 48.78 89 LYS A O 1
ATOM 758 N N . LYS A 1 90 ? -19.892 4.943 34.719 1.00 52.00 90 LYS A N 1
ATOM 759 C CA . LYS A 1 90 ? -19.629 5.853 35.849 1.00 52.00 90 LYS A CA 1
ATOM 760 C C . LYS A 1 90 ? -18.104 5.934 36.007 1.00 52.00 90 LYS A C 1
ATOM 762 O O . LYS A 1 90 ? -17.457 4.885 35.907 1.00 52.00 90 LYS A O 1
ATOM 767 N N . PRO A 1 91 ? -17.503 7.123 36.199 1.00 48.50 91 PRO A N 1
ATOM 768 C CA . PRO A 1 91 ? -16.057 7.239 36.322 1.00 48.50 91 PRO A CA 1
ATOM 769 C C . PRO A 1 91 ? -15.594 6.272 37.409 1.00 48.50 91 PRO A C 1
ATOM 771 O O . PRO A 1 91 ? -15.904 6.476 38.582 1.00 48.50 91 PRO A O 1
ATOM 774 N N . LEU A 1 92 ? -14.913 5.189 37.000 1.00 53.34 92 LEU A N 1
ATOM 775 C CA . LEU A 1 92 ? -14.459 4.163 37.934 1.00 53.34 92 LEU A CA 1
ATOM 776 C C . LEU A 1 92 ? -13.711 4.867 39.055 1.00 53.34 92 LEU A C 1
ATOM 778 O O . LEU A 1 92 ? -12.755 5.619 38.804 1.00 53.34 92 LEU A O 1
ATOM 782 N N . THR A 1 93 ? -14.164 4.627 40.281 1.00 58.28 93 THR A N 1
ATOM 783 C CA . THR A 1 93 ? -13.537 5.209 41.462 1.00 58.28 93 THR A CA 1
ATOM 784 C C . THR A 1 93 ? -12.060 4.811 41.478 1.00 58.28 93 THR A C 1
ATOM 786 O O . THR A 1 93 ? -11.670 3.748 40.979 1.00 58.28 93 THR A O 1
ATOM 789 N N . LYS A 1 94 ? -11.188 5.660 42.046 1.00 59.34 94 LYS A N 1
ATOM 790 C CA . LYS A 1 94 ? -9.734 5.392 42.123 1.00 59.34 94 LYS A CA 1
ATOM 791 C C . LYS A 1 94 ? -9.423 3.978 42.659 1.00 59.34 94 LYS A C 1
ATOM 793 O O . LYS A 1 94 ? -8.417 3.388 42.268 1.00 59.34 94 LYS A O 1
ATOM 798 N N . ALA A 1 95 ? -10.302 3.421 43.497 1.00 65.25 95 ALA A N 1
ATOM 799 C CA . ALA A 1 95 ? -10.212 2.071 44.047 1.00 65.25 95 ALA A CA 1
ATOM 800 C C . ALA A 1 95 ? -10.397 0.949 43.003 1.00 65.25 95 ALA A C 1
ATOM 802 O O . ALA A 1 95 ? -9.640 -0.023 43.010 1.00 65.25 95 ALA A O 1
ATOM 803 N N . GLU A 1 96 ? -11.345 1.074 42.074 1.00 60.91 96 GLU A N 1
ATOM 804 C CA . GLU A 1 96 ? -11.595 0.056 41.043 1.00 60.91 96 GLU A CA 1
ATOM 805 C C . GLU A 1 96 ? -10.519 0.080 39.953 1.00 60.91 96 GLU A C 1
ATOM 807 O O . GLU A 1 96 ? -10.018 -0.973 39.553 1.00 60.91 96 GLU A O 1
ATOM 812 N N . LYS A 1 97 ? -10.053 1.279 39.562 1.00 62.09 97 LYS A N 1
ATOM 813 C CA . LYS A 1 97 ? -8.894 1.431 38.661 1.00 62.09 97 LYS A CA 1
ATOM 814 C C . LYS A 1 97 ? -7.627 0.798 39.248 1.00 62.09 97 LYS A C 1
ATOM 816 O O . LYS A 1 97 ? -6.842 0.204 38.510 1.00 62.09 97 LYS A O 1
ATOM 821 N N . LYS A 1 98 ? -7.438 0.881 40.573 1.00 69.25 98 LYS A N 1
ATOM 822 C CA . LYS A 1 98 ? -6.321 0.228 41.274 1.00 69.25 98 LYS A CA 1
ATOM 823 C C . LYS A 1 98 ? -6.449 -1.301 41.235 1.00 69.25 98 LYS A C 1
ATOM 825 O O . LYS A 1 98 ? -5.484 -1.966 40.873 1.00 69.25 98 LYS A O 1
ATOM 830 N N . LYS A 1 99 ? -7.644 -1.855 41.483 1.00 74.31 99 LYS A N 1
ATOM 831 C CA . LYS A 1 99 ? -7.895 -3.310 41.410 1.00 74.31 99 LYS A CA 1
ATOM 832 C C . LYS A 1 99 ? -7.656 -3.895 40.012 1.00 74.31 99 LYS A C 1
ATOM 834 O O . LYS A 1 99 ? -7.073 -4.973 39.908 1.00 74.31 99 LYS A O 1
ATOM 839 N N . ILE A 1 100 ? -8.060 -3.197 38.947 1.00 72.75 100 ILE A N 1
ATOM 840 C CA . ILE A 1 100 ? -7.824 -3.643 37.561 1.00 72.75 100 ILE A CA 1
ATOM 841 C C . ILE A 1 100 ? -6.322 -3.631 37.243 1.00 72.75 100 ILE A C 1
ATOM 843 O O . ILE A 1 100 ? -5.781 -4.639 36.788 1.00 72.75 100 ILE A O 1
ATOM 847 N N . ARG A 1 101 ? -5.622 -2.539 37.585 1.00 73.00 101 ARG A N 1
ATOM 848 C CA . ARG A 1 101 ? -4.175 -2.394 37.357 1.00 73.00 101 ARG A CA 1
ATOM 849 C C . ARG A 1 101 ? -3.351 -3.422 38.150 1.00 73.00 101 ARG A C 1
ATOM 851 O O . ARG A 1 101 ? -2.339 -3.919 37.655 1.00 73.00 101 ARG A O 1
ATOM 858 N N . ASP A 1 102 ? -3.793 -3.784 39.355 1.00 75.81 102 ASP A N 1
ATOM 859 C CA . ASP A 1 102 ? -3.158 -4.828 40.169 1.00 75.81 102 ASP A CA 1
ATOM 860 C C . ASP A 1 102 ? -3.414 -6.238 39.603 1.00 75.81 102 ASP A C 1
ATOM 862 O O . ASP A 1 102 ? -2.506 -7.078 39.599 1.00 75.81 102 ASP A O 1
ATOM 866 N N . LYS A 1 103 ? -4.608 -6.495 39.048 1.00 79.88 103 LYS A N 1
ATOM 867 C CA . LYS A 1 103 ? -4.938 -7.762 38.372 1.00 79.88 103 LYS A CA 1
ATOM 868 C C . LYS A 1 103 ? -4.120 -7.947 37.089 1.00 79.88 103 LYS A C 1
ATOM 870 O O . LYS A 1 103 ? -3.550 -9.020 36.895 1.00 79.88 103 LYS A O 1
ATOM 875 N N . GLU A 1 104 ? -3.968 -6.901 36.276 1.00 76.94 104 GLU A N 1
ATOM 876 C CA . GLU A 1 104 ? -3.117 -6.918 35.075 1.00 76.94 104 GLU A CA 1
ATOM 877 C C . GLU A 1 104 ? -1.634 -7.117 35.405 1.00 76.94 104 GLU A C 1
ATOM 879 O O . GLU A 1 104 ? -0.954 -7.923 34.765 1.00 76.94 104 GLU A O 1
ATOM 884 N N . LYS A 1 105 ? -1.112 -6.440 36.440 1.00 80.19 105 LYS A N 1
ATOM 885 C CA . LYS A 1 105 ? 0.272 -6.649 36.899 1.00 80.19 105 LYS A CA 1
ATOM 886 C C . LYS A 1 105 ? 0.506 -8.090 37.352 1.00 80.19 105 LYS A C 1
ATOM 888 O O . LYS A 1 105 ? 1.549 -8.668 37.032 1.00 80.19 105 LYS A O 1
ATOM 893 N N . LYS A 1 106 ? -0.456 -8.684 38.067 1.00 81.12 106 LYS A N 1
ATOM 894 C CA . LYS A 1 106 ? -0.386 -10.081 38.516 1.00 81.12 106 LYS A CA 1
ATOM 895 C C . LYS A 1 106 ? -0.412 -11.055 37.338 1.00 81.12 106 LYS A C 1
ATOM 897 O O . LYS A 1 106 ? 0.370 -12.005 37.329 1.00 81.12 106 LYS A O 1
ATOM 902 N N . ASP A 1 107 ? -1.246 -10.805 36.331 1.00 79.19 107 ASP A N 1
ATOM 903 C CA . ASP A 1 107 ? -1.341 -11.676 35.157 1.00 79.19 107 ASP A CA 1
ATOM 904 C C . ASP A 1 107 ? -0.103 -11.571 34.248 1.00 79.19 107 ASP A C 1
ATOM 906 O O . ASP A 1 107 ? 0.470 -12.583 33.836 1.00 79.19 107 ASP A O 1
ATOM 910 N N . LYS A 1 108 ? 0.427 -10.355 34.053 1.00 81.88 108 LYS A N 1
ATOM 911 C CA . LYS A 1 108 ? 1.689 -10.120 33.331 1.00 81.88 108 LYS A CA 1
ATOM 912 C C . LYS A 1 108 ? 2.878 -10.801 34.012 1.00 81.88 108 LYS A C 1
ATOM 914 O O . LYS A 1 108 ? 3.746 -11.352 33.333 1.00 81.88 108 LYS A O 1
ATOM 919 N N . ARG A 1 109 ? 2.918 -10.805 35.349 1.00 80.62 109 ARG A N 1
ATOM 920 C CA . ARG A 1 109 ? 3.952 -11.513 36.119 1.00 80.62 109 ARG A CA 1
ATOM 921 C C . ARG A 1 109 ? 3.834 -13.033 35.966 1.00 80.62 109 ARG A C 1
ATOM 923 O O . ARG A 1 109 ? 4.842 -13.678 35.692 1.00 80.62 109 ARG A O 1
ATOM 930 N N . ARG A 1 110 ? 2.616 -13.587 36.022 1.00 82.88 110 ARG A N 1
ATOM 931 C CA . ARG A 1 110 ? 2.361 -15.020 35.779 1.00 82.88 110 ARG A CA 1
ATOM 932 C C . ARG A 1 110 ? 2.758 -15.459 34.367 1.00 82.88 110 ARG A C 1
ATOM 934 O O . ARG A 1 110 ? 3.374 -16.511 34.219 1.00 82.88 110 ARG A O 1
ATOM 941 N N . LYS A 1 111 ? 2.456 -14.664 33.333 1.00 80.12 111 LYS A N 1
ATOM 942 C CA . LYS A 1 111 ? 2.878 -14.959 31.949 1.00 80.12 111 LYS A CA 1
ATOM 943 C C . LYS A 1 111 ? 4.405 -14.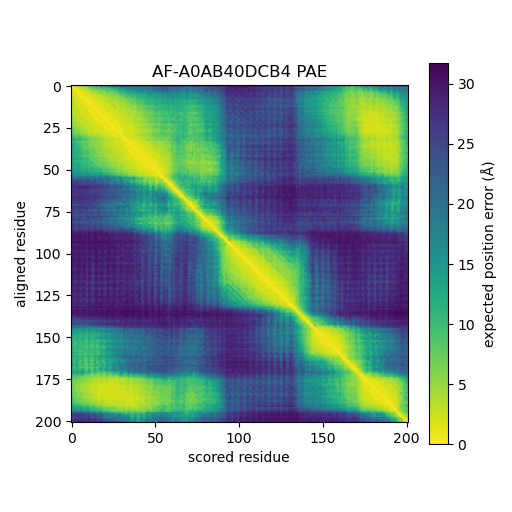960 31.808 1.00 80.12 111 LYS A C 1
ATOM 945 O O . LYS A 1 111 ? 4.955 -15.908 31.258 1.00 80.12 111 LYS A O 1
ATOM 950 N N . ARG A 1 112 ? 5.094 -13.970 32.390 1.00 81.62 112 ARG A N 1
ATOM 951 C CA . ARG A 1 112 ? 6.570 -13.903 32.396 1.00 81.62 112 ARG A CA 1
ATOM 952 C C . ARG A 1 112 ? 7.219 -15.082 33.126 1.00 81.62 112 ARG A C 1
ATOM 954 O O . ARG A 1 112 ? 8.241 -15.584 32.672 1.00 81.62 112 ARG A O 1
ATOM 961 N N . GLU A 1 113 ? 6.650 -15.531 34.244 1.00 85.19 113 GLU A N 1
ATOM 962 C CA . GLU A 1 113 ? 7.144 -16.709 34.974 1.00 85.19 113 GLU A CA 1
ATOM 963 C C . GLU A 1 113 ? 6.964 -18.002 34.159 1.00 85.19 113 GLU A C 1
ATOM 965 O O . GLU A 1 113 ? 7.900 -18.798 34.065 1.00 85.19 113 GLU A O 1
ATOM 970 N N . LYS A 1 114 ? 5.816 -18.178 33.485 1.00 85.25 114 LYS A N 1
ATOM 971 C CA . LYS A 1 114 ? 5.586 -19.311 32.569 1.00 85.25 114 LYS A CA 1
ATOM 972 C C . LYS A 1 114 ? 6.569 -19.314 31.394 1.00 85.25 114 LYS A C 1
ATOM 974 O O . LYS A 1 114 ? 7.128 -20.358 31.071 1.00 85.25 114 LYS A O 1
ATOM 979 N N . GLU A 1 115 ? 6.821 -18.156 30.791 1.00 81.31 115 GLU A N 1
ATOM 980 C CA . GLU A 1 115 ? 7.744 -18.023 29.658 1.00 81.31 115 GLU A CA 1
ATOM 981 C C . GLU A 1 115 ? 9.196 -18.338 30.055 1.00 81.31 115 GLU A C 1
ATOM 983 O O . GLU A 1 115 ? 9.898 -19.065 29.348 1.00 81.31 115 GLU A O 1
ATOM 988 N N . LYS A 1 116 ? 9.637 -17.871 31.232 1.00 85.88 116 LYS A N 1
ATOM 989 C CA . LYS A 1 116 ? 10.953 -18.223 31.790 1.00 85.88 116 LYS A CA 1
ATOM 990 C C . LYS A 1 116 ? 11.087 -19.728 32.030 1.00 85.88 116 LYS A C 1
ATOM 992 O O . LYS A 1 116 ? 12.141 -20.293 31.744 1.00 85.88 116 LYS A O 1
ATOM 997 N N . LEU A 1 117 ? 10.030 -20.386 32.512 1.00 86.69 117 LEU A N 1
ATOM 998 C CA . LEU A 1 117 ? 10.034 -21.832 32.743 1.00 86.69 117 LEU A CA 1
ATOM 999 C C . LEU A 1 117 ? 10.146 -22.628 31.431 1.00 86.69 117 LEU A C 1
ATOM 1001 O O . LEU A 1 117 ? 10.884 -23.612 31.383 1.00 86.69 117 LEU A O 1
ATOM 1005 N N . ILE A 1 118 ? 9.459 -22.194 30.369 1.00 83.81 118 ILE A N 1
ATOM 1006 C CA . ILE A 1 118 ? 9.551 -22.809 29.034 1.00 83.81 118 ILE A CA 1
ATOM 1007 C C . ILE A 1 118 ? 10.972 -22.659 28.481 1.00 83.81 118 ILE A C 1
ATOM 1009 O O . ILE A 1 118 ? 11.591 -23.663 28.133 1.00 83.81 118 ILE A O 1
ATOM 1013 N N . LYS A 1 119 ? 11.534 -21.442 28.511 1.00 81.44 119 LYS A N 1
ATOM 1014 C CA . LYS A 1 119 ? 12.914 -21.174 28.068 1.00 81.44 119 LYS A CA 1
ATOM 1015 C C . LYS A 1 119 ? 13.944 -22.003 28.841 1.00 81.44 119 LYS A C 1
ATOM 1017 O O . LYS A 1 119 ? 14.871 -22.546 28.249 1.00 81.44 119 LYS A O 1
ATOM 1022 N N . MET A 1 120 ? 13.762 -22.173 30.153 1.00 81.75 120 MET A N 1
ATOM 1023 C CA . MET A 1 120 ? 14.654 -22.998 30.975 1.00 81.75 120 MET A CA 1
ATOM 1024 C C . MET A 1 120 ? 14.554 -24.494 30.632 1.00 81.75 120 MET A C 1
ATOM 1026 O O . MET A 1 120 ? 15.574 -25.185 30.595 1.00 81.75 120 MET A O 1
ATOM 1030 N N . LYS A 1 121 ? 13.345 -25.011 30.367 1.00 84.69 121 LYS A N 1
ATOM 1031 C CA . LYS A 1 121 ? 13.147 -26.400 29.917 1.00 84.69 121 LYS A CA 1
ATOM 1032 C C . LYS A 1 121 ? 13.758 -26.634 28.536 1.00 84.69 121 LYS A C 1
ATOM 1034 O O . LYS A 1 121 ? 14.415 -27.653 28.336 1.00 84.69 121 LYS A O 1
ATOM 1039 N N . GLU A 1 122 ? 13.596 -25.688 27.617 1.00 78.00 122 GLU A N 1
ATOM 1040 C CA . GLU A 1 122 ? 14.170 -25.765 26.274 1.00 78.00 122 GLU A CA 1
ATOM 1041 C C . GLU A 1 122 ? 15.703 -25.704 26.304 1.00 78.00 122 GLU A C 1
ATOM 1043 O O . GLU A 1 122 ? 16.356 -26.529 25.672 1.00 78.00 122 GLU A O 1
ATOM 1048 N N . ALA A 1 123 ? 16.292 -24.822 27.117 1.00 80.06 123 ALA A N 1
ATOM 1049 C CA . ALA A 1 123 ? 17.740 -24.754 27.309 1.00 80.06 123 ALA A CA 1
ATOM 1050 C C . ALA A 1 123 ? 18.310 -26.052 27.909 1.00 80.06 123 ALA A C 1
ATOM 1052 O O . ALA A 1 123 ? 19.333 -26.551 27.442 1.00 80.06 123 ALA A O 1
ATOM 1053 N N . LYS A 1 124 ? 17.627 -26.651 28.899 1.00 83.25 124 LYS A N 1
ATOM 1054 C CA . LYS A 1 124 ? 18.012 -27.964 29.451 1.00 83.25 124 LYS A CA 1
ATOM 1055 C C . LYS A 1 124 ? 17.913 -29.078 28.408 1.00 83.25 124 LYS A C 1
ATOM 1057 O O . LYS A 1 124 ? 18.792 -29.932 28.367 1.00 83.25 124 LYS A O 1
ATOM 1062 N N . ARG A 1 125 ? 16.875 -29.068 27.563 1.00 77.31 125 ARG A N 1
ATOM 1063 C CA . ARG A 1 125 ? 16.734 -30.010 26.443 1.00 77.31 125 ARG A CA 1
ATOM 1064 C C . ARG A 1 125 ? 17.878 -29.827 25.441 1.00 77.31 125 ARG A C 1
ATOM 1066 O O . ARG A 1 125 ? 18.567 -30.794 25.156 1.00 77.31 125 ARG A O 1
ATOM 1073 N N . ARG A 1 126 ? 18.153 -28.599 24.989 1.00 70.69 126 ARG A N 1
ATOM 1074 C CA . ARG A 1 126 ? 19.260 -28.294 24.063 1.00 70.69 126 ARG A CA 1
ATOM 1075 C C . ARG A 1 126 ? 20.628 -28.693 24.628 1.00 70.69 126 ARG A C 1
ATOM 1077 O O . ARG A 1 126 ? 21.437 -29.235 23.887 1.00 70.69 126 ARG A O 1
ATOM 1084 N N . LYS A 1 127 ? 20.871 -28.488 25.929 1.00 76.69 127 LYS A N 1
ATOM 1085 C CA . LYS A 1 127 ? 22.109 -28.933 26.590 1.00 76.69 127 LYS A CA 1
ATOM 1086 C C . LYS A 1 127 ? 22.230 -30.460 26.605 1.00 76.69 127 LYS A C 1
ATOM 1088 O O . LYS A 1 127 ? 23.260 -30.970 26.199 1.00 76.69 127 LYS A O 1
ATOM 1093 N N . LYS A 1 128 ? 21.164 -31.185 26.970 1.00 77.81 128 LYS A N 1
ATOM 1094 C CA . LYS A 1 128 ? 21.150 -32.660 26.922 1.00 77.81 128 LYS A CA 1
ATOM 1095 C C . LYS A 1 128 ? 21.388 -33.217 25.515 1.00 77.81 128 LYS A C 1
ATOM 1097 O O . LYS A 1 128 ? 22.072 -34.220 25.390 1.00 77.81 128 LYS A O 1
ATOM 1102 N N . LEU A 1 129 ? 20.832 -32.586 24.476 1.00 67.69 129 LEU A N 1
ATOM 1103 C CA . LEU A 1 129 ? 21.082 -32.996 23.090 1.00 67.69 129 LEU A CA 1
ATOM 1104 C C . LEU A 1 129 ? 22.528 -32.714 22.650 1.00 67.69 129 LEU A C 1
ATOM 1106 O O . LEU A 1 129 ? 23.134 -33.578 22.025 1.00 67.69 129 LEU A O 1
ATOM 1110 N N . ARG A 1 130 ? 23.101 -31.565 23.040 1.00 66.69 130 ARG A N 1
ATOM 1111 C CA . ARG A 1 130 ? 24.522 -31.252 22.800 1.00 66.69 130 ARG A CA 1
ATOM 1112 C C . ARG A 1 130 ? 25.467 -32.216 23.518 1.00 66.69 130 ARG A C 1
ATOM 1114 O O . ARG A 1 130 ? 26.409 -32.689 22.897 1.00 66.69 130 ARG A O 1
ATOM 1121 N N . ASP A 1 131 ? 25.198 -32.529 24.786 1.00 71.69 131 ASP A N 1
ATOM 1122 C CA . ASP A 1 131 ? 26.000 -33.471 25.581 1.00 71.69 131 ASP A CA 1
ATOM 1123 C C . ASP A 1 131 ? 25.899 -34.913 25.030 1.00 71.69 131 ASP A C 1
ATOM 1125 O O . ASP A 1 131 ? 26.821 -35.703 25.197 1.00 71.69 131 ASP A O 1
ATOM 1129 N N . ALA A 1 132 ? 24.809 -35.245 24.323 1.00 71.75 132 ALA A N 1
ATOM 1130 C CA . ALA A 1 132 ? 24.628 -36.503 23.591 1.00 71.75 132 ALA A CA 1
ATOM 1131 C C . ALA A 1 132 ? 25.228 -36.490 22.165 1.00 71.75 132 ALA A C 1
ATOM 1133 O O . ALA A 1 132 ? 24.994 -37.423 21.400 1.00 71.75 132 ALA A O 1
ATOM 1134 N N . GLY A 1 133 ? 25.969 -35.441 21.786 1.00 60.81 133 GLY A N 1
ATOM 1135 C CA . GLY A 1 133 ? 26.633 -35.327 20.481 1.00 60.81 133 GLY A CA 1
ATOM 1136 C C . GLY A 1 133 ? 25.727 -34.908 19.317 1.00 60.81 133 GLY A C 1
ATOM 1137 O O . GLY A 1 133 ? 26.188 -34.841 18.182 1.00 60.81 133 GLY A O 1
ATOM 1138 N N . ILE A 1 134 ? 24.456 -34.582 19.570 1.00 59.31 134 ILE A N 1
ATOM 1139 C CA . ILE A 1 134 ? 23.491 -34.173 18.542 1.00 59.31 134 ILE A CA 1
ATOM 1140 C C . ILE A 1 134 ? 23.517 -32.643 18.448 1.00 59.31 134 ILE A C 1
ATOM 1142 O O . ILE A 1 134 ? 22.836 -31.939 19.200 1.00 59.31 134 ILE A O 1
ATOM 1146 N N . ILE A 1 135 ? 24.368 -32.119 17.562 1.00 59.28 135 ILE A N 1
ATOM 1147 C CA . ILE A 1 135 ? 24.583 -30.670 17.390 1.00 59.28 135 ILE A CA 1
ATOM 1148 C C . ILE A 1 135 ? 23.489 -30.030 16.522 1.00 59.28 135 ILE A C 1
ATOM 1150 O O . ILE A 1 135 ? 23.199 -28.849 16.710 1.00 59.28 135 ILE A O 1
ATOM 1154 N N . ASP A 1 136 ? 22.797 -30.816 15.694 1.00 50.91 136 ASP A N 1
ATOM 1155 C CA . ASP A 1 136 ? 21.680 -30.351 14.880 1.00 50.91 136 ASP A CA 1
ATOM 1156 C C . ASP A 1 136 ? 20.554 -31.396 14.840 1.00 50.91 136 ASP A C 1
ATOM 1158 O O . ASP A 1 136 ? 20.746 -32.524 14.400 1.00 50.91 136 ASP A O 1
ATOM 1162 N N . VAL A 1 137 ? 19.359 -31.030 15.315 1.00 53.38 137 VAL A N 1
ATOM 1163 C CA . VAL A 1 137 ? 18.098 -31.731 14.969 1.00 53.38 137 VAL A CA 1
ATOM 1164 C C . VAL A 1 137 ? 17.361 -30.898 13.916 1.00 53.38 137 VAL A C 1
ATOM 1166 O O . VAL A 1 137 ? 16.140 -30.775 13.922 1.00 53.38 137 VAL A O 1
ATOM 1169 N N . GLY A 1 138 ? 18.120 -30.228 13.055 1.00 53.03 138 GLY A N 1
ATOM 1170 C CA . GLY A 1 138 ? 17.631 -29.560 11.867 1.00 53.03 138 GLY A CA 1
ATOM 1171 C C . GLY A 1 138 ? 18.160 -30.329 10.675 1.00 53.03 138 GLY A C 1
ATOM 1172 O O . GLY A 1 138 ? 19.288 -30.097 10.283 1.00 53.03 138 GLY A O 1
ATOM 1173 N N . TYR A 1 139 ? 17.360 -31.270 10.172 1.00 50.66 139 TYR A N 1
ATOM 1174 C CA . TYR A 1 139 ? 17.379 -31.748 8.788 1.00 50.66 139 TYR A CA 1
ATOM 1175 C C . TYR A 1 139 ? 18.774 -31.817 8.133 1.00 50.66 139 TYR A C 1
ATOM 1177 O O . TYR A 1 139 ? 19.240 -30.835 7.555 1.00 50.66 139 TYR A O 1
ATOM 1185 N N . GLU A 1 140 ? 19.419 -32.987 8.156 1.00 56.09 140 GLU A N 1
ATOM 1186 C CA . GLU A 1 140 ? 20.503 -33.244 7.206 1.00 56.09 140 GLU A CA 1
ATOM 1187 C C . GLU A 1 140 ? 19.936 -33.040 5.797 1.00 56.09 140 GLU A C 1
ATOM 1189 O O . GLU A 1 140 ? 19.070 -33.796 5.345 1.00 56.09 140 GLU A O 1
ATOM 1194 N N . LEU A 1 141 ? 20.395 -31.984 5.118 1.00 57.59 141 LEU A N 1
ATOM 1195 C CA . LEU A 1 141 ? 20.223 -31.830 3.682 1.00 57.59 141 LEU A CA 1
ATOM 1196 C C . LEU A 1 141 ? 20.959 -33.008 3.055 1.00 57.59 141 LEU A C 1
ATOM 1198 O O . LEU A 1 141 ? 22.159 -32.953 2.797 1.00 57.59 141 LEU A O 1
ATOM 1202 N N . THR A 1 142 ? 20.240 -34.111 2.869 1.00 61.47 142 THR A N 1
ATOM 1203 C CA . THR A 1 142 ? 20.696 -35.190 2.006 1.00 61.47 142 THR A CA 1
ATOM 1204 C C . THR A 1 142 ? 21.063 -34.535 0.686 1.00 61.47 142 THR A C 1
ATOM 1206 O O . THR A 1 142 ? 20.249 -33.805 0.115 1.00 61.47 142 THR A O 1
ATOM 1209 N N . ALA A 1 143 ? 22.313 -34.722 0.256 1.00 61.84 143 ALA A N 1
ATOM 1210 C CA . ALA A 1 143 ? 22.804 -34.231 -1.020 1.00 61.84 143 ALA A CA 1
ATOM 1211 C C . ALA A 1 143 ? 21.985 -34.906 -2.125 1.00 61.84 143 ALA A C 1
ATOM 1213 O O . ALA A 1 143 ? 22.294 -35.987 -2.621 1.00 61.84 143 ALA A O 1
ATOM 1214 N N . SER A 1 144 ? 20.840 -34.308 -2.426 1.00 74.75 144 SER A N 1
ATOM 1215 C CA . SER A 1 144 ? 20.018 -34.674 -3.552 1.00 74.75 144 SER A CA 1
ATOM 1216 C C . SER A 1 144 ? 20.671 -34.042 -4.759 1.00 74.75 144 SER A C 1
ATOM 1218 O O . SER A 1 144 ? 20.944 -32.842 -4.765 1.00 74.75 144 SER A O 1
ATOM 1220 N N . LYS A 1 145 ? 20.848 -34.828 -5.815 1.00 77.19 145 LYS A N 1
ATOM 1221 C CA . LYS A 1 145 ? 21.307 -34.343 -7.121 1.00 77.19 145 LYS A CA 1
ATOM 1222 C C . LYS A 1 145 ? 20.503 -33.124 -7.613 1.00 77.19 145 LYS A C 1
ATOM 1224 O O . LYS A 1 145 ? 21.005 -32.305 -8.373 1.00 77.19 145 LYS A O 1
ATOM 1229 N N . ALA A 1 146 ? 19.255 -32.974 -7.156 1.00 79.44 146 ALA A N 1
ATOM 1230 C CA . ALA A 1 146 ? 18.438 -31.795 -7.426 1.00 79.44 146 ALA A CA 1
ATOM 1231 C C . ALA A 1 146 ? 18.970 -30.514 -6.754 1.00 79.44 146 ALA A C 1
ATOM 1233 O O . ALA A 1 146 ? 18.924 -29.455 -7.370 1.00 79.44 146 ALA A O 1
ATOM 1234 N N . ILE A 1 147 ? 19.487 -30.596 -5.525 1.00 81.12 147 ILE A N 1
ATOM 1235 C CA . ILE A 1 147 ? 20.053 -29.451 -4.794 1.00 81.12 147 ILE A CA 1
ATOM 1236 C C . ILE A 1 147 ? 21.359 -29.004 -5.455 1.00 81.12 147 ILE A C 1
ATOM 1238 O O . ILE A 1 147 ? 21.530 -27.814 -5.696 1.00 81.12 147 ILE A O 1
ATOM 1242 N N . GLU A 1 148 ? 22.223 -29.944 -5.843 1.00 85.25 148 GLU A N 1
ATOM 1243 C CA . GLU A 1 148 ? 23.459 -29.643 -6.584 1.00 85.25 148 GLU A CA 1
ATOM 1244 C C . GLU A 1 148 ? 23.156 -28.919 -7.907 1.00 85.25 148 GLU A C 1
ATOM 1246 O O . GLU A 1 148 ? 23.729 -27.866 -8.189 1.00 85.25 148 GLU A O 1
ATOM 1251 N N . ASN A 1 149 ? 22.167 -29.407 -8.668 1.00 88.38 149 ASN A N 1
ATOM 1252 C CA . ASN A 1 149 ? 21.703 -28.738 -9.886 1.00 88.38 149 ASN A CA 1
ATOM 1253 C C . ASN A 1 149 ? 21.163 -27.321 -9.610 1.00 88.38 149 ASN A C 1
ATOM 1255 O O . ASN A 1 149 ? 21.409 -26.397 -10.388 1.00 88.38 149 ASN A O 1
ATOM 1259 N N . ILE A 1 150 ? 20.422 -27.119 -8.515 1.00 88.06 150 ILE A N 1
ATOM 1260 C CA . ILE A 1 150 ? 19.929 -25.788 -8.130 1.00 88.06 150 ILE A CA 1
ATOM 1261 C C . ILE A 1 150 ? 21.106 -24.864 -7.794 1.00 88.06 150 ILE A C 1
ATOM 1263 O O . ILE A 1 150 ? 21.153 -23.730 -8.261 1.00 88.06 150 ILE A O 1
ATOM 1267 N N . GLU A 1 151 ? 22.100 -25.330 -7.044 1.00 88.31 151 GLU A N 1
ATOM 1268 C CA . GLU A 1 151 ? 23.267 -24.513 -6.704 1.00 88.31 151 GLU A CA 1
ATOM 1269 C C . GLU A 1 151 ? 24.107 -24.136 -7.930 1.00 88.31 151 GLU A C 1
ATOM 1271 O O . GLU A 1 151 ? 24.568 -22.996 -8.044 1.00 88.31 151 GLU A O 1
ATOM 1276 N N . GLU A 1 152 ? 24.303 -25.065 -8.866 1.00 90.19 152 GLU A N 1
ATOM 1277 C CA . GLU A 1 152 ? 25.002 -24.795 -10.125 1.00 90.19 152 GLU A CA 1
ATOM 1278 C C . GLU A 1 152 ? 24.242 -23.798 -11.000 1.00 90.19 152 GLU A C 1
ATOM 1280 O O . GLU A 1 152 ? 24.837 -22.839 -11.505 1.00 90.19 152 GLU A O 1
ATOM 1285 N N . THR A 1 153 ? 22.926 -23.972 -11.142 1.00 88.19 153 THR A N 1
ATOM 1286 C CA . THR A 1 153 ? 22.086 -23.035 -11.903 1.00 88.19 153 THR A CA 1
ATOM 1287 C C . THR A 1 153 ? 22.071 -21.647 -11.273 1.00 88.19 153 THR A C 1
ATOM 1289 O O . THR A 1 153 ? 22.194 -20.668 -12.002 1.00 88.19 153 THR A O 1
ATOM 1292 N N . MET A 1 154 ? 22.035 -21.534 -9.943 1.00 88.50 154 MET A N 1
ATOM 1293 C CA . MET A 1 154 ? 22.122 -20.252 -9.235 1.00 88.50 154 MET A CA 1
ATOM 1294 C C . MET A 1 154 ? 23.476 -19.567 -9.446 1.00 88.50 154 MET A C 1
ATOM 1296 O O . MET A 1 154 ? 23.530 -18.365 -9.710 1.00 88.50 154 MET A O 1
ATOM 1300 N N . LYS A 1 155 ? 24.584 -20.318 -9.392 1.00 89.94 155 LYS A N 1
ATOM 1301 C CA . LYS A 1 155 ? 25.928 -19.783 -9.681 1.00 89.94 155 LYS A CA 1
ATOM 1302 C C . LYS A 1 155 ? 26.045 -19.309 -11.127 1.00 89.94 155 LYS A C 1
ATOM 1304 O O . LYS A 1 155 ? 26.684 -18.288 -11.378 1.00 89.94 155 LYS A O 1
ATOM 1309 N N . LYS A 1 156 ? 25.455 -20.047 -12.071 1.00 87.50 156 LYS A N 1
ATOM 1310 C CA . LYS A 1 156 ? 25.418 -19.671 -13.486 1.00 87.50 156 LYS A CA 1
ATOM 1311 C C . LYS A 1 156 ? 24.570 -18.417 -13.693 1.00 87.50 156 LYS A C 1
ATOM 1313 O O . LYS A 1 156 ? 25.081 -17.439 -14.222 1.00 87.50 156 LYS A O 1
ATOM 1318 N N . TYR A 1 157 ? 23.345 -18.408 -13.171 1.00 86.50 157 TYR A N 1
ATOM 1319 C CA . TYR A 1 157 ? 22.445 -17.257 -13.197 1.00 86.50 157 TYR A CA 1
ATOM 1320 C C . TYR A 1 157 ? 23.126 -16.002 -12.648 1.00 86.50 157 TYR A C 1
ATOM 1322 O O . TYR A 1 157 ? 23.142 -14.977 -13.314 1.00 86.50 157 TYR A O 1
ATOM 1330 N N . ALA A 1 158 ? 23.769 -16.094 -11.480 1.00 85.38 158 ALA A N 1
ATOM 1331 C CA . ALA A 1 158 ? 24.459 -14.965 -10.869 1.00 85.38 158 ALA A CA 1
ATOM 1332 C C . ALA A 1 158 ? 25.613 -14.427 -11.728 1.00 85.38 158 ALA A C 1
ATOM 1334 O O . ALA A 1 158 ? 25.854 -13.226 -11.726 1.00 85.38 158 ALA A O 1
ATOM 1335 N N . LYS A 1 159 ? 26.342 -15.284 -12.453 1.00 85.19 159 LYS A N 1
ATOM 1336 C CA . LYS A 1 159 ? 27.404 -14.845 -13.375 1.00 85.19 159 LYS A CA 1
ATOM 1337 C C . LYS A 1 159 ? 26.830 -14.197 -14.627 1.00 85.19 159 LYS A C 1
ATOM 1339 O O . LYS A 1 159 ? 27.321 -13.145 -15.028 1.00 85.19 159 LYS A O 1
ATOM 1344 N N . ASP A 1 160 ? 25.807 -14.820 -15.202 1.00 80.06 160 ASP A N 1
ATOM 1345 C CA . ASP A 1 160 ? 25.167 -14.365 -16.431 1.00 80.06 160 ASP A CA 1
ATOM 1346 C C . ASP A 1 160 ? 24.475 -13.012 -16.196 1.00 80.06 160 ASP A C 1
ATOM 1348 O O . ASP A 1 160 ? 24.679 -12.084 -16.969 1.00 80.06 160 ASP A O 1
ATOM 1352 N N . TRP A 1 161 ? 23.760 -12.847 -15.077 1.00 79.31 161 TRP A N 1
ATOM 1353 C CA . TRP A 1 161 ? 23.046 -11.610 -14.737 1.00 79.31 161 TRP A CA 1
ATOM 1354 C C . TRP A 1 161 ? 23.929 -10.482 -14.199 1.00 79.31 161 TRP A C 1
ATOM 1356 O O . TRP A 1 161 ? 23.561 -9.320 -14.322 1.00 79.31 161 TRP A O 1
ATOM 1366 N N . ARG A 1 162 ? 25.113 -10.772 -13.641 1.00 76.38 162 ARG A N 1
ATOM 1367 C CA . ARG A 1 162 ? 25.997 -9.737 -13.064 1.00 76.38 162 ARG A CA 1
ATOM 1368 C C . ARG A 1 162 ? 26.468 -8.690 -14.075 1.00 76.38 162 ARG A C 1
ATOM 1370 O O . ARG A 1 162 ? 26.826 -7.590 -13.669 1.00 76.38 162 ARG A O 1
ATOM 1377 N N . ASN A 1 163 ? 26.493 -9.045 -15.358 1.00 72.31 163 ASN A N 1
ATOM 1378 C CA . ASN A 1 163 ? 26.976 -8.184 -16.437 1.00 72.31 163 ASN A CA 1
ATOM 1379 C C . ASN A 1 163 ? 25.863 -7.763 -17.410 1.00 72.31 163 ASN A C 1
ATOM 1381 O O . ASN A 1 163 ? 26.159 -7.124 -18.419 1.00 72.31 163 ASN A O 1
ATOM 1385 N N . VAL A 1 164 ? 24.607 -8.139 -17.145 1.00 74.38 164 VAL A N 1
ATOM 1386 C CA . VAL A 1 164 ? 23.463 -7.682 -17.938 1.00 74.38 164 VAL A CA 1
ATOM 1387 C C . VAL A 1 164 ? 23.082 -6.297 -17.438 1.00 74.38 164 VAL A C 1
ATOM 1389 O O . VAL A 1 164 ? 22.635 -6.135 -16.307 1.00 74.38 164 VAL A O 1
ATOM 1392 N N . ASP A 1 165 ? 23.284 -5.292 -18.285 1.00 68.75 165 ASP A N 1
ATOM 1393 C CA . ASP A 1 165 ? 22.755 -3.955 -18.043 1.00 68.75 165 ASP A CA 1
ATOM 1394 C C . ASP A 1 165 ? 21.274 -3.948 -18.442 1.00 68.75 165 ASP A C 1
ATOM 1396 O O . ASP A 1 165 ? 20.937 -3.965 -19.628 1.00 68.75 165 ASP A O 1
ATOM 1400 N N . GLU A 1 166 ? 20.381 -3.978 -17.451 1.00 66.12 166 GLU A N 1
ATOM 1401 C CA . GLU A 1 166 ? 18.926 -3.972 -17.656 1.00 66.12 166 GLU A CA 1
ATOM 1402 C C . GLU A 1 166 ? 18.457 -2.741 -18.456 1.00 66.12 166 GLU A C 1
ATOM 1404 O O . GLU A 1 166 ? 17.473 -2.837 -19.188 1.00 66.12 166 GLU A O 1
ATOM 1409 N N . TYR A 1 167 ? 19.211 -1.632 -18.433 1.00 62.91 167 TYR A N 1
ATOM 1410 C CA . TYR A 1 167 ? 18.930 -0.432 -19.235 1.00 62.91 167 TYR A CA 1
ATOM 1411 C C . TYR A 1 167 ? 19.223 -0.612 -20.735 1.00 62.91 167 TYR A C 1
ATOM 1413 O O . TYR A 1 167 ? 18.791 0.202 -21.550 1.00 62.91 167 TYR A O 1
ATOM 1421 N N . LEU A 1 168 ? 19.943 -1.672 -21.126 1.00 64.31 168 LEU A N 1
ATOM 1422 C CA . LEU A 1 168 ? 20.155 -2.053 -22.529 1.00 64.31 168 LEU A CA 1
ATOM 1423 C C . LEU A 1 168 ? 19.070 -3.003 -23.054 1.00 64.31 168 LEU A C 1
ATOM 1425 O O . LEU A 1 168 ? 19.088 -3.373 -24.234 1.00 64.31 168 LEU A O 1
ATOM 1429 N N . ASN A 1 169 ? 18.124 -3.410 -22.204 1.00 68.75 169 ASN A N 1
ATOM 1430 C CA . ASN A 1 169 ? 16.998 -4.220 -22.631 1.00 68.75 169 ASN A CA 1
ATOM 1431 C C . ASN A 1 169 ? 16.037 -3.370 -23.478 1.00 68.75 169 ASN A C 1
ATOM 1433 O O . ASN A 1 169 ? 15.383 -2.455 -22.988 1.00 68.75 169 ASN A O 1
ATOM 1437 N N . LYS A 1 170 ? 15.918 -3.705 -24.768 1.00 61.16 170 LYS A N 1
ATOM 1438 C CA . LYS A 1 170 ? 15.038 -3.000 -25.718 1.00 61.16 170 LYS A CA 1
ATOM 1439 C C . LYS A 1 170 ? 13.552 -3.085 -25.358 1.00 61.16 170 LYS A C 1
ATOM 1441 O O . LYS A 1 170 ? 12.781 -2.289 -25.875 1.00 61.16 170 LYS A O 1
ATOM 1446 N N . ASN A 1 171 ? 13.175 -4.031 -24.498 1.00 65.12 171 ASN A N 1
ATOM 1447 C CA . ASN A 1 171 ? 11.802 -4.247 -24.048 1.00 65.12 171 ASN A CA 1
ATOM 1448 C C . ASN A 1 171 ? 11.571 -3.713 -22.621 1.00 65.12 171 ASN A C 1
ATOM 1450 O O . ASN A 1 171 ? 10.648 -4.166 -21.948 1.00 65.12 171 ASN A O 1
ATOM 1454 N N . HIS A 1 172 ? 12.422 -2.805 -22.129 1.00 65.44 172 HIS A N 1
ATOM 1455 C CA . HIS A 1 172 ? 12.287 -2.169 -20.814 1.00 65.44 172 HIS A CA 1
ATOM 1456 C C . HIS A 1 172 ? 11.220 -1.056 -20.825 1.00 65.44 172 HIS A C 1
ATOM 1458 O O . HIS A 1 172 ? 11.442 0.051 -20.333 1.00 65.44 172 HIS A O 1
ATOM 1464 N N . ASP A 1 173 ? 10.058 -1.337 -21.414 1.00 67.44 173 ASP A N 1
ATOM 1465 C CA . ASP A 1 173 ? 8.917 -0.442 -21.286 1.00 67.44 173 ASP A CA 1
ATOM 1466 C C . ASP A 1 173 ? 8.382 -0.550 -19.853 1.00 67.44 173 ASP A C 1
ATOM 1468 O O . ASP A 1 173 ? 8.272 -1.661 -19.314 1.00 67.44 173 ASP A O 1
ATOM 1472 N N . PRO A 1 174 ? 8.042 0.573 -19.203 1.00 71.06 174 PRO A N 1
ATOM 1473 C CA . PRO A 1 174 ? 7.423 0.523 -17.895 1.00 71.06 174 PRO A CA 1
ATOM 1474 C C . PRO A 1 174 ? 6.146 -0.319 -17.904 1.00 71.06 174 PRO A C 1
ATOM 1476 O O . PRO A 1 174 ? 5.272 -0.158 -18.759 1.00 71.06 174 PRO A O 1
ATOM 1479 N N . ILE A 1 175 ? 6.005 -1.193 -16.907 1.00 82.25 175 ILE A N 1
ATOM 1480 C CA . ILE A 1 175 ? 4.795 -1.996 -16.744 1.00 82.25 175 ILE A CA 1
ATOM 1481 C C . ILE A 1 175 ? 3.678 -1.071 -16.261 1.00 82.25 175 ILE A C 1
ATOM 1483 O O . ILE A 1 175 ? 3.563 -0.750 -15.077 1.00 82.25 175 ILE A O 1
ATOM 1487 N N . LYS A 1 176 ? 2.845 -0.637 -17.208 1.00 86.00 176 LYS A N 1
ATOM 1488 C CA . LYS A 1 176 ? 1.740 0.298 -16.980 1.00 86.00 176 LYS A CA 1
ATOM 1489 C C . LYS A 1 176 ? 0.800 -0.137 -15.852 1.00 86.00 176 LYS A C 1
ATOM 1491 O O . LYS A 1 176 ? 0.326 0.708 -15.093 1.00 86.00 176 LYS A O 1
ATOM 1496 N N . ASP A 1 177 ? 0.546 -1.435 -15.724 1.00 87.81 177 ASP A N 1
ATOM 1497 C CA . ASP A 1 177 ? -0.344 -1.976 -14.695 1.00 87.81 177 ASP A CA 1
ATOM 1498 C C . ASP A 1 177 ? 0.184 -1.700 -13.281 1.00 87.81 177 ASP A C 1
ATOM 1500 O O . ASP A 1 177 ? -0.590 -1.324 -12.404 1.00 87.81 177 ASP A O 1
ATOM 1504 N N . TRP A 1 178 ? 1.502 -1.790 -13.074 1.00 87.75 178 TRP A N 1
ATOM 1505 C CA . TRP A 1 178 ? 2.120 -1.521 -11.772 1.00 87.75 178 TRP A CA 1
ATOM 1506 C C . TRP A 1 178 ? 2.025 -0.043 -11.403 1.00 87.75 178 TRP A C 1
ATOM 1508 O O . TRP A 1 178 ? 1.660 0.292 -10.280 1.00 87.75 178 TRP A O 1
ATOM 1518 N N . VAL A 1 179 ? 2.276 0.843 -12.373 1.00 89.31 179 VAL A N 1
ATOM 1519 C CA . VAL A 1 179 ? 2.102 2.294 -12.196 1.00 89.31 179 VAL A CA 1
ATOM 1520 C C . VAL A 1 179 ? 0.647 2.625 -11.872 1.00 89.31 179 VAL A C 1
ATOM 1522 O O . VAL A 1 179 ? 0.368 3.425 -10.982 1.00 89.31 179 VAL A O 1
ATOM 1525 N N . THR A 1 180 ? -0.290 1.977 -12.567 1.00 91.31 180 THR A N 1
ATOM 1526 C CA . THR A 1 180 ? -1.726 2.174 -12.354 1.00 91.31 180 THR A CA 1
ATOM 1527 C C . THR A 1 180 ? -2.129 1.767 -10.938 1.00 91.31 180 THR A C 1
ATOM 1529 O O . THR A 1 180 ? -2.847 2.512 -10.277 1.00 91.31 180 THR A O 1
ATOM 1532 N N . GLU A 1 181 ? -1.677 0.607 -10.460 1.00 90.38 181 GLU A N 1
ATOM 1533 C CA . GLU A 1 181 ? -1.979 0.113 -9.113 1.00 90.38 181 GLU A CA 1
ATOM 1534 C C . GLU A 1 181 ? -1.382 1.015 -8.022 1.00 90.38 181 GLU A C 1
ATOM 1536 O O . GLU A 1 181 ? -2.074 1.376 -7.065 1.00 90.38 181 GLU A O 1
ATOM 1541 N N . GLU A 1 182 ? -0.129 1.445 -8.193 1.00 90.38 182 GLU A N 1
ATOM 1542 C CA . GLU A 1 182 ? 0.551 2.324 -7.242 1.00 90.38 182 GLU A CA 1
ATOM 1543 C C . GLU A 1 182 ? -0.119 3.705 -7.154 1.00 90.38 182 GLU A C 1
ATOM 1545 O O . GLU A 1 182 ? -0.418 4.189 -6.055 1.00 90.38 182 GLU A O 1
ATOM 1550 N N . GLU A 1 183 ? -0.412 4.337 -8.295 1.00 92.31 183 GLU A N 1
ATOM 1551 C CA . GLU A 1 183 ? -1.086 5.638 -8.316 1.00 92.31 183 GLU A CA 1
ATOM 1552 C C . GLU A 1 183 ? -2.532 5.542 -7.822 1.00 92.31 183 GLU A C 1
ATOM 1554 O O . GLU A 1 183 ? -2.984 6.424 -7.087 1.00 92.31 183 GLU A O 1
ATOM 1559 N N . LEU A 1 184 ? -3.250 4.455 -8.129 1.00 90.06 184 LEU A N 1
ATOM 1560 C CA . LEU A 1 184 ? -4.588 4.214 -7.585 1.00 90.06 184 LEU A CA 1
ATOM 1561 C C . LEU A 1 184 ? -4.556 4.159 -6.052 1.00 90.06 184 LEU A C 1
ATOM 1563 O O . LEU A 1 184 ? -5.407 4.770 -5.404 1.00 90.06 184 LEU A O 1
ATOM 1567 N N . ALA A 1 185 ? -3.573 3.473 -5.461 1.00 87.81 185 ALA A N 1
ATOM 1568 C CA . ALA A 1 185 ? -3.425 3.387 -4.010 1.00 87.81 185 ALA A CA 1
ATOM 1569 C C . ALA A 1 185 ? -3.144 4.759 -3.371 1.00 87.81 185 ALA A C 1
ATOM 1571 O O . ALA A 1 185 ? -3.761 5.100 -2.355 1.00 87.81 185 ALA A O 1
ATOM 1572 N N . LYS A 1 186 ? -2.270 5.576 -3.980 1.00 89.44 186 LYS A N 1
ATOM 1573 C CA . LYS A 1 186 ? -1.982 6.950 -3.523 1.00 89.44 186 LYS A CA 1
ATOM 1574 C C . LYS A 1 186 ? -3.223 7.838 -3.601 1.00 89.44 186 LYS A C 1
ATOM 1576 O O . LYS A 1 186 ? -3.612 8.439 -2.599 1.00 89.44 186 LYS A O 1
ATOM 1581 N N . ILE A 1 187 ? -3.898 7.853 -4.753 1.00 88.88 187 ILE A N 1
ATOM 1582 C CA . ILE A 1 187 ? -5.139 8.613 -4.958 1.00 88.88 187 ILE A CA 1
ATOM 1583 C C . ILE A 1 187 ? -6.200 8.167 -3.949 1.00 88.88 187 ILE A C 1
ATOM 1585 O O . ILE A 1 187 ? -6.869 9.005 -3.351 1.00 88.88 187 ILE A O 1
ATOM 1589 N N . HIS A 1 188 ? -6.323 6.866 -3.677 1.00 85.19 188 HIS A N 1
ATOM 1590 C CA . HIS A 1 188 ? -7.277 6.363 -2.690 1.00 85.19 188 HIS A CA 1
ATOM 1591 C C . HIS A 1 188 ? -7.037 6.948 -1.295 1.00 85.19 188 HIS A C 1
ATOM 1593 O O . HIS A 1 188 ? -7.992 7.302 -0.598 1.00 85.19 188 HIS A O 1
ATOM 1599 N N . GLN A 1 189 ? -5.780 7.053 -0.866 1.00 82.19 189 GLN A N 1
ATOM 1600 C CA . GLN A 1 189 ? -5.434 7.649 0.424 1.00 82.19 189 GLN A CA 1
ATOM 1601 C C . GLN A 1 189 ? -5.727 9.156 0.455 1.00 82.19 189 GLN A C 1
ATOM 1603 O O . GLN A 1 189 ? -6.271 9.656 1.442 1.00 82.19 189 GLN A O 1
ATOM 1608 N N . GLU A 1 190 ? -5.425 9.871 -0.628 1.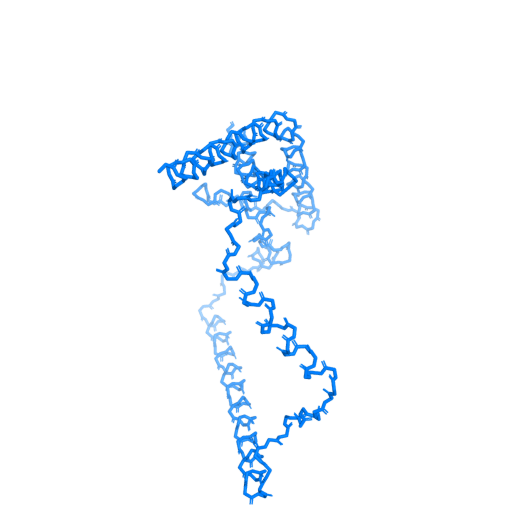00 84.00 190 GLU A N 1
ATOM 1609 C CA . GLU A 1 190 ? -5.696 11.307 -0.760 1.00 84.00 190 GLU A CA 1
ATOM 1610 C C . GLU A 1 190 ? -7.202 11.611 -0.742 1.00 84.00 190 GLU A C 1
ATOM 1612 O O . GLU A 1 190 ? -7.662 12.447 0.040 1.00 84.00 190 GLU A O 1
ATOM 1617 N N . VAL A 1 191 ? -7.985 10.882 -1.543 1.00 82.69 191 VAL A N 1
ATOM 1618 C CA . VAL A 1 191 ? -9.442 11.039 -1.658 1.00 82.69 191 VAL A CA 1
ATOM 1619 C C . VAL A 1 191 ? -10.141 10.729 -0.336 1.00 82.69 191 VAL A C 1
ATOM 1621 O O . VAL A 1 191 ? -11.028 11.482 0.070 1.00 82.69 191 VAL A O 1
ATOM 1624 N N . ARG A 1 192 ? -9.693 9.694 0.396 1.00 74.56 192 ARG A N 1
ATOM 1625 C CA . ARG A 1 192 ? -10.153 9.437 1.775 1.00 74.56 192 ARG A CA 1
ATOM 1626 C C . ARG A 1 192 ? -9.975 10.668 2.656 1.00 74.56 192 ARG A C 1
ATOM 1628 O O . ARG A 1 192 ? -10.881 11.014 3.404 1.00 74.56 192 ARG A O 1
ATOM 1635 N N . GLY A 1 193 ? -8.841 11.356 2.541 1.00 68.88 193 GLY A N 1
ATOM 1636 C CA . GLY A 1 193 ? -8.604 12.610 3.246 1.00 68.88 193 GLY A CA 1
ATOM 1637 C C . GLY A 1 193 ? -9.593 13.719 2.871 1.00 68.88 193 GLY A C 1
ATOM 1638 O O . GLY A 1 193 ? -10.027 14.440 3.762 1.00 68.88 193 GLY A O 1
ATOM 1639 N N . LEU A 1 194 ? -9.961 13.855 1.594 1.00 72.56 194 LEU A N 1
ATOM 1640 C CA . LEU A 1 194 ? -10.781 14.962 1.076 1.00 72.56 194 LEU A CA 1
ATOM 1641 C C . LEU A 1 194 ? -12.281 14.834 1.372 1.00 72.56 194 LEU A C 1
ATOM 1643 O O . LEU A 1 194 ? -12.880 15.792 1.864 1.00 72.56 194 LEU A O 1
ATOM 1647 N N . VAL A 1 195 ? -12.880 13.660 1.123 1.00 66.25 195 VAL A N 1
ATOM 1648 C CA . VAL A 1 195 ? -14.327 13.395 1.338 1.00 66.25 195 VAL A CA 1
ATOM 1649 C C . VAL A 1 195 ? -14.759 13.756 2.758 1.00 66.25 195 VAL A C 1
ATOM 1651 O O . VAL A 1 195 ? -15.880 14.193 3.011 1.00 66.25 195 VAL A O 1
ATOM 1654 N N . ILE A 1 196 ? -13.827 13.603 3.687 1.00 57.75 196 ILE A N 1
ATOM 1655 C CA . ILE A 1 196 ? -14.015 13.837 5.106 1.00 57.75 196 ILE A CA 1
ATOM 1656 C C . ILE A 1 196 ? -14.051 15.331 5.440 1.00 57.75 196 ILE A C 1
ATOM 1658 O O . ILE A 1 196 ? -14.866 15.731 6.261 1.00 57.75 196 ILE A O 1
ATOM 1662 N N . PHE A 1 197 ? -13.240 16.169 4.790 1.00 46.03 197 PHE A N 1
ATOM 1663 C CA . PHE A 1 197 ? -13.235 17.617 5.037 1.00 46.03 197 PHE A CA 1
ATOM 1664 C C . PHE A 1 197 ? -14.441 18.339 4.421 1.00 46.03 197 PHE A C 1
ATOM 1666 O O . PHE A 1 197 ? -14.918 19.315 4.992 1.00 46.03 197 PHE A O 1
ATOM 1673 N N . GLN A 1 198 ? -14.948 17.875 3.275 1.00 47.50 198 GLN A N 1
ATOM 1674 C CA . GLN A 1 198 ? -15.918 18.641 2.481 1.00 47.50 198 GLN A CA 1
ATOM 1675 C C . GLN A 1 198 ? -17.380 18.512 2.949 1.00 47.50 198 GLN A C 1
ATOM 1677 O O . GLN A 1 198 ? -18.205 19.333 2.570 1.00 47.50 198 GLN A O 1
ATOM 1682 N N . LYS A 1 199 ? -17.712 17.522 3.788 1.00 46.47 199 LYS A N 1
ATOM 1683 C CA . LYS A 1 199 ? -19.050 17.369 4.405 1.00 46.47 199 LYS A CA 1
ATOM 1684 C C . LYS A 1 199 ? -19.134 17.906 5.847 1.00 46.47 199 LYS A C 1
ATOM 1686 O O . LYS A 1 199 ? -20.123 17.655 6.529 1.00 46.47 199 LYS A O 1
ATOM 1691 N N . LEU A 1 200 ? -18.093 18.601 6.318 1.00 37.94 200 LEU A N 1
ATOM 1692 C CA . LEU A 1 200 ? -17.998 19.193 7.666 1.00 37.94 200 LEU A CA 1
ATOM 1693 C C . LEU A 1 200 ? -18.063 20.728 7.689 1.00 37.94 200 LEU A C 1
ATOM 1695 O O . LEU A 1 200 ? -17.964 21.316 8.767 1.00 37.94 200 LEU A O 1
ATOM 1699 N N . LEU A 1 201 ? -18.212 21.357 6.524 1.00 33.88 201 LEU A N 1
ATOM 1700 C CA . LEU A 1 201 ? -18.579 22.764 6.349 1.00 33.88 201 LEU A CA 1
ATOM 1701 C C . LEU A 1 201 ? -19.987 22.820 5.754 1.00 33.88 201 LEU A C 1
ATOM 1703 O O . LEU A 1 201 ? -20.729 23.748 6.137 1.00 33.88 201 LEU A O 1
#

Mean predicted aligned error: 17.46 Å

Foldseek 3Di:
DVVVVLVVLVVVLVVLVVVLLVVLLVVCCVPPLVVLLVVLVVLLVVLQVVLCVLQVDGDPQDDVVVLRCVCSVVVVDDDSVSVNVVVPDPPPPPVVVVVVVVVVVVVVVVVVVVVVVVVVVVVVVQVVCVVVVNPDPPDDPPPDVVVVVVVVVVVVCCVVPVPDDPSPPPPPRPPSVVSNVVSNVVSSVVSSSVSSVPVVD

Radius of gyration: 30.06 Å; Cα contacts (8 Å, |Δi|>4): 77; chains: 1; bounding box: 60×59×72 Å

Nearest PDB structures (foldseek):
  1uru-assembly1_A-2  TM=1.714E-01  e=2.488E+00  Drosophila melanogaster
  8omv-assembly1_B  TM=1.496E-01  e=5.434E+00  Homo sapiens
  6ixv-assembly3_C  TM=1.388E-01  e=6.793E+00  Homo sapiens